Protein AF-A0A455XEH8-F1 (afdb_monomer_lite)

Sequence (216 aa):
MQWNANGVAISTAANYQFNQTIISDGSGGAIITWSDIRSGASWDIYAQRIGANGAFTSLPVVEFYNTNLDHYFITANAGEAAGIDGGSAGPGWIRTGNSFKSGGSTPVFRFYGSQVPGPNSHFYTASASECDGLKQLQTTTPAAQKRWNFESLDFVSTPPTNGICPTGTAPVYRAYNNGFARGVDSNHRISSATAAIQEVVARGWIDEGIVMCAPT

Foldseek 3Di:
DDAPPVHADQDPAPDDKDDWDWDAPVQLWIKIKIFDCSVVPDTDIDIFIAHNNSHGQQQKFFWKAAPVQRAIDTASDPVVVVCVVVQVVHPRIDTPPFIFTFDDRQFKWKWAWDPPPDDREIDIASDPVVVVVLCVCVVVDDNNDTGIGGDDRTTHFAFADVLHDDPQWAFKWKWWQCQVVVVHHIHMDIGSDPVVRVVVVVVVIHTPHGRTIGGD

Structure (mmCIF, N/CA/C/O backbone):
data_AF-A0A455XEH8-F1
#
_entry.id   AF-A0A455XEH8-F1
#
loop_
_atom_site.group_PDB
_atom_site.id
_atom_site.type_symbol
_atom_site.label_atom_id
_atom_site.label_alt_id
_atom_site.label_comp_id
_atom_site.label_asym_id
_atom_site.label_entity_id
_atom_site.label_seq_id
_atom_site.pdbx_PDB_ins_code
_atom_site.Cartn_x
_atom_site.Cartn_y
_atom_site.Cartn_z
_atom_site.occupancy
_atom_site.B_iso_or_equiv
_atom_site.auth_seq_id
_atom_site.auth_comp_id
_atom_site.auth_asym_id
_atom_site.auth_atom_id
_atom_site.pdbx_PDB_model_num
ATOM 1 N N . MET A 1 1 ? -26.719 -1.521 21.445 1.00 45.78 1 MET A N 1
ATOM 2 C CA . MET A 1 1 ? -25.701 -0.620 20.865 1.00 45.78 1 MET A CA 1
ATOM 3 C C . MET A 1 1 ? -24.933 -0.021 22.015 1.00 45.78 1 MET A C 1
ATOM 5 O O . MET A 1 1 ? -25.557 0.637 22.836 1.00 45.78 1 MET A O 1
ATOM 9 N N . GLN A 1 2 ? -23.642 -0.310 22.138 1.00 50.38 2 GLN A N 1
ATOM 10 C CA . GLN A 1 2 ? -22.864 0.163 23.276 1.00 50.38 2 GLN A CA 1
ATOM 11 C C . GLN A 1 2 ? -21.565 0.768 22.750 1.00 50.38 2 GLN A C 1
ATOM 13 O O . GLN A 1 2 ? -20.745 0.067 22.166 1.00 50.38 2 GLN A O 1
ATOM 18 N N . TRP A 1 3 ? -21.417 2.080 22.935 1.00 58.59 3 TRP A N 1
ATOM 19 C CA . TRP A 1 3 ? -20.105 2.715 23.005 1.00 58.59 3 TRP A CA 1
ATOM 20 C C . TRP A 1 3 ? -19.262 1.943 24.023 1.00 58.59 3 TRP A C 1
ATOM 22 O O . TRP A 1 3 ? -19.801 1.548 25.057 1.00 58.59 3 TRP A O 1
ATOM 32 N N . ASN A 1 4 ? -17.968 1.725 23.775 1.00 58.66 4 ASN A N 1
ATOM 33 C CA . ASN A 1 4 ? -17.100 1.137 24.802 1.00 58.66 4 ASN A CA 1
ATOM 34 C C . ASN A 1 4 ? -17.282 1.891 26.130 1.00 58.66 4 ASN A C 1
ATOM 36 O O . ASN A 1 4 ? -17.458 3.108 26.123 1.00 58.66 4 ASN A O 1
ATOM 40 N N . ALA A 1 5 ? -17.236 1.180 27.264 1.00 67.56 5 ALA A N 1
ATOM 41 C CA . ALA A 1 5 ? -17.544 1.750 28.584 1.00 67.56 5 ALA A CA 1
ATOM 42 C C . ALA A 1 5 ? -16.703 2.996 28.940 1.00 67.56 5 ALA A C 1
ATOM 44 O O . ALA A 1 5 ? -17.129 3.807 29.754 1.00 67.56 5 ALA A O 1
ATOM 45 N N . ASN A 1 6 ? -15.553 3.171 28.278 1.00 75.62 6 ASN A N 1
ATOM 46 C CA . ASN A 1 6 ? -14.629 4.293 28.455 1.00 75.62 6 ASN A CA 1
ATOM 47 C C . ASN A 1 6 ? -14.587 5.257 27.249 1.00 75.62 6 ASN A C 1
ATOM 49 O O . ASN A 1 6 ? -13.660 6.053 27.125 1.00 75.62 6 ASN A O 1
ATOM 53 N N . GLY A 1 7 ? -15.560 5.174 26.337 1.00 73.75 7 GLY A N 1
ATOM 54 C CA . GLY A 1 7 ? -15.552 5.909 25.074 1.00 73.75 7 GLY A CA 1
ATOM 55 C C . GLY A 1 7 ? -14.479 5.417 24.095 1.00 73.75 7 GLY A C 1
ATOM 56 O O . GLY A 1 7 ? -13.859 4.368 24.285 1.00 73.75 7 GLY A O 1
ATOM 57 N N . VAL A 1 8 ? -14.282 6.173 23.014 1.00 75.31 8 VAL A N 1
ATOM 58 C CA . VAL A 1 8 ? -13.225 5.945 22.018 1.00 75.31 8 VAL A CA 1
ATOM 59 C C . VAL A 1 8 ? -12.387 7.211 21.924 1.00 75.31 8 VAL A C 1
ATOM 61 O O . VAL A 1 8 ? -12.910 8.288 21.640 1.00 75.31 8 VAL A O 1
ATOM 64 N N . ALA A 1 9 ? -11.088 7.091 22.202 1.00 83.81 9 ALA A N 1
ATOM 65 C CA . ALA A 1 9 ? -10.166 8.216 22.134 1.00 83.81 9 ALA A CA 1
ATOM 66 C C . ALA A 1 9 ? -9.982 8.650 20.673 1.00 83.81 9 ALA A C 1
ATOM 68 O O . ALA A 1 9 ? -9.423 7.899 19.882 1.00 83.81 9 ALA A O 1
ATOM 69 N N . ILE A 1 10 ? -10.437 9.857 20.325 1.00 84.38 10 ILE A N 1
ATOM 70 C CA . ILE A 1 10 ? -10.350 10.417 18.962 1.00 84.38 10 ILE A CA 1
ATOM 71 C C . ILE A 1 10 ? -8.898 10.683 18.532 1.00 84.38 10 ILE A C 1
ATOM 73 O O . ILE A 1 10 ? -8.568 10.568 17.356 1.00 84.38 10 ILE A O 1
ATOM 77 N N . SER A 1 11 ? -8.023 11.010 19.485 1.00 85.44 11 SER A N 1
ATOM 78 C CA . SER A 1 11 ? -6.584 11.166 19.277 1.00 85.44 11 SER A CA 1
ATOM 79 C C . SER A 1 11 ? -5.840 10.702 20.527 1.00 85.44 11 SER A C 1
ATOM 81 O O . SER A 1 11 ? -6.241 11.031 21.642 1.00 85.44 11 SER A O 1
ATOM 83 N N . THR A 1 12 ? -4.753 9.953 20.339 1.00 84.62 12 THR A N 1
ATOM 84 C CA . THR A 1 12 ? -3.802 9.560 21.397 1.00 84.62 12 THR A CA 1
ATOM 85 C C . THR A 1 12 ? -2.396 10.089 21.108 1.00 84.62 12 THR A C 1
ATOM 87 O O . THR A 1 12 ? -1.407 9.523 21.573 1.00 84.62 12 THR A O 1
ATOM 90 N N . ALA A 1 13 ? -2.291 11.113 20.257 1.00 83.00 13 ALA A N 1
ATOM 91 C CA . ALA A 1 13 ? -1.013 11.694 19.877 1.00 83.00 13 ALA A CA 1
ATOM 92 C C . ALA A 1 13 ? -0.330 12.372 21.076 1.00 83.00 13 ALA A C 1
ATOM 94 O O . ALA A 1 13 ? -0.989 12.868 21.988 1.00 83.00 13 ALA A O 1
ATOM 95 N N . ALA A 1 14 ? 1.004 12.399 21.063 1.00 82.19 14 ALA A N 1
ATOM 96 C CA . ALA A 1 14 ? 1.777 13.138 22.055 1.00 82.19 14 ALA A CA 1
ATOM 97 C C . ALA A 1 14 ? 1.543 14.657 21.929 1.00 82.19 14 ALA A C 1
ATOM 99 O O . ALA A 1 14 ? 1.125 15.146 20.879 1.00 82.19 14 ALA A O 1
ATOM 100 N N . ASN A 1 15 ? 1.882 15.395 22.989 1.00 89.94 15 ASN A N 1
ATOM 101 C CA . ASN A 1 15 ? 1.680 16.843 23.135 1.00 89.94 15 ASN A CA 1
ATOM 102 C C . ASN A 1 15 ? 0.200 17.257 23.218 1.00 89.94 15 ASN A C 1
ATOM 104 O O . ASN A 1 15 ? -0.652 16.467 23.610 1.00 89.94 15 ASN A O 1
ATOM 108 N N . TYR A 1 16 ? -0.081 18.536 22.958 1.00 91.50 16 TYR A N 1
ATOM 109 C CA . TYR A 1 16 ? -1.372 19.159 23.220 1.00 91.50 16 TYR A CA 1
ATOM 110 C C . TYR A 1 16 ? -2.348 19.036 22.046 1.00 91.50 16 TYR A C 1
ATOM 112 O O . TYR A 1 16 ? -1.982 19.253 20.889 1.00 91.50 16 TYR A O 1
ATOM 120 N N . GLN A 1 17 ? -3.616 18.784 22.379 1.00 93.44 17 GLN A N 1
ATOM 121 C CA . GLN A 1 17 ? -4.753 18.832 21.462 1.00 93.44 17 GLN A CA 1
ATOM 122 C C . GLN A 1 17 ? -5.836 19.765 22.019 1.00 93.44 17 GLN A C 1
ATOM 124 O O . GLN A 1 17 ? -6.362 19.525 23.107 1.00 93.44 17 GLN A O 1
ATOM 129 N N . PHE A 1 18 ? -6.189 20.817 21.276 1.00 93.38 18 PHE A N 1
ATOM 130 C CA . PHE A 1 18 ? -7.137 21.855 21.709 1.00 93.38 18 PHE A CA 1
ATOM 131 C C . PHE A 1 18 ? -8.176 22.196 20.637 1.00 93.38 18 PHE A C 1
ATOM 133 O O . PHE A 1 18 ? -8.073 21.774 19.486 1.00 93.38 18 PHE A O 1
ATOM 140 N N . ASN A 1 19 ? -9.167 23.004 21.028 1.00 94.31 19 ASN A N 1
ATOM 141 C CA . ASN A 1 19 ? -10.182 23.581 20.143 1.00 94.31 19 ASN A CA 1
ATOM 142 C C . ASN A 1 19 ? -10.967 22.522 19.352 1.00 94.31 19 ASN A C 1
ATOM 144 O O . ASN A 1 19 ? -11.193 22.669 18.149 1.00 94.31 19 ASN A O 1
ATOM 148 N N . GLN A 1 20 ? -11.368 21.435 20.021 1.00 95.12 20 GLN A N 1
ATOM 149 C CA . GLN A 1 20 ? -12.150 20.380 19.390 1.00 95.12 20 GLN A CA 1
ATOM 150 C C . GLN A 1 20 ? -13.504 20.933 18.936 1.00 95.12 20 GLN A C 1
ATOM 152 O O . GLN A 1 20 ? -14.257 21.496 19.728 1.00 95.12 20 GLN A O 1
ATOM 157 N N . THR A 1 21 ? -13.832 20.731 17.666 1.00 97.25 21 THR A N 1
ATOM 158 C CA . THR A 1 21 ? -15.159 21.005 17.107 1.00 97.25 21 THR A CA 1
ATOM 159 C C . THR A 1 21 ? -15.709 19.717 16.519 1.00 97.25 21 THR A C 1
ATOM 161 O O . THR A 1 21 ? -14.958 18.927 15.952 1.00 97.25 21 THR A O 1
ATOM 164 N N . ILE A 1 22 ? -17.011 19.482 16.676 1.00 95.12 22 ILE A N 1
ATOM 165 C CA . ILE A 1 22 ? -17.682 18.271 16.205 1.00 95.12 22 ILE A CA 1
ATOM 166 C C . ILE A 1 22 ? -18.909 18.625 15.369 1.00 95.12 22 ILE A C 1
ATOM 168 O O . ILE A 1 22 ? -19.685 19.511 15.724 1.0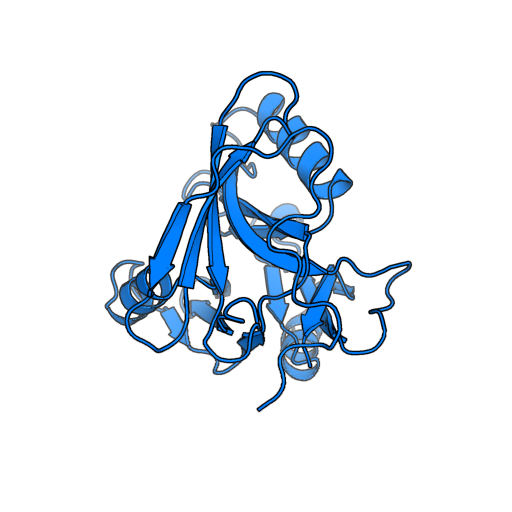0 95.12 22 ILE A O 1
ATOM 172 N N . ILE A 1 23 ? -19.095 17.910 14.265 1.00 96.12 23 ILE A N 1
ATOM 173 C CA . ILE A 1 23 ? -20.306 17.957 13.447 1.00 96.12 23 ILE A CA 1
ATOM 174 C C . ILE A 1 23 ? -20.775 16.533 13.150 1.00 96.12 23 ILE A C 1
ATOM 176 O O . ILE A 1 23 ? -19.968 15.606 13.107 1.00 96.12 23 ILE A O 1
ATOM 180 N N . SER A 1 24 ? -22.080 16.339 12.954 1.00 92.31 24 SER A N 1
ATOM 181 C CA . SER A 1 24 ? -22.591 15.056 12.462 1.00 92.31 24 SER A CA 1
ATOM 182 C C . SER A 1 24 ? -22.081 14.778 11.045 1.00 92.31 24 SER A C 1
ATOM 184 O O . SER A 1 24 ? -21.957 15.695 10.236 1.00 92.31 24 SER A O 1
ATOM 186 N N . ASP A 1 25 ? -21.832 13.507 10.725 1.00 81.94 25 ASP A N 1
ATOM 187 C CA . ASP A 1 25 ? -21.501 13.071 9.363 1.00 81.94 25 ASP A CA 1
ATOM 188 C C . ASP A 1 25 ? -22.743 12.783 8.486 1.00 81.94 25 ASP A C 1
ATOM 190 O O . ASP A 1 25 ? -22.609 12.285 7.370 1.00 81.94 25 ASP A O 1
ATOM 194 N N . GLY A 1 26 ? -23.955 13.034 8.999 1.00 84.06 26 GLY A N 1
ATOM 195 C CA . GLY A 1 26 ? -25.224 12.776 8.306 1.00 84.06 26 GLY A CA 1
ATOM 196 C C . GLY A 1 26 ? -25.651 11.301 8.244 1.00 84.06 26 GLY A C 1
ATOM 197 O O . GLY A 1 26 ? -26.746 11.011 7.775 1.00 84.06 26 GLY A O 1
ATOM 198 N N . SER A 1 27 ? -24.832 10.371 8.744 1.00 80.44 27 SER A N 1
ATOM 199 C CA . SER A 1 27 ? -25.073 8.916 8.745 1.00 80.44 27 SER A CA 1
ATOM 200 C C . SER A 1 27 ? -25.091 8.320 10.161 1.00 80.44 27 SER A C 1
ATOM 202 O O . SER A 1 27 ? -24.887 7.121 10.352 1.00 80.44 27 SER A O 1
ATOM 204 N N . GLY A 1 28 ? -25.309 9.166 11.172 1.00 79.62 28 GLY A N 1
ATOM 205 C CA . GLY A 1 28 ? -25.299 8.795 12.590 1.00 79.62 28 GLY A CA 1
ATOM 206 C C . GLY A 1 28 ? -23.913 8.801 13.243 1.00 79.62 28 GLY A C 1
ATOM 207 O O . GLY A 1 28 ? -23.821 8.560 14.442 1.00 79.62 28 GLY A O 1
ATOM 208 N N . GLY A 1 29 ? -22.849 9.080 12.488 1.00 84.94 29 GLY A N 1
ATOM 209 C CA . GLY A 1 29 ? -21.501 9.324 12.989 1.00 84.94 29 GLY A CA 1
ATOM 210 C C . GLY A 1 29 ? -21.198 10.813 13.188 1.00 84.94 29 GLY A C 1
ATOM 211 O O . GLY A 1 29 ? -22.086 11.675 13.165 1.00 84.94 29 GLY A O 1
ATOM 212 N N . ALA A 1 30 ? -19.915 11.119 13.372 1.00 88.69 30 ALA A N 1
ATOM 213 C CA . ALA A 1 30 ? -19.413 12.469 13.574 1.00 88.69 30 ALA A CA 1
ATOM 214 C C . ALA A 1 30 ? -18.051 12.699 12.906 1.00 88.69 30 ALA A C 1
ATOM 216 O O . ALA A 1 30 ? -17.237 11.786 12.784 1.00 88.69 30 ALA A O 1
ATOM 217 N N . ILE A 1 31 ? -17.792 13.940 12.506 1.00 90.44 31 ILE A N 1
ATOM 218 C CA . ILE A 1 31 ? -16.480 14.444 12.102 1.00 90.44 31 ILE A CA 1
ATOM 219 C C . ILE A 1 31 ? -16.011 15.385 13.209 1.00 90.44 31 ILE A C 1
ATOM 221 O O . ILE A 1 31 ? -16.720 16.323 13.572 1.00 90.44 31 ILE A O 1
ATOM 225 N N . ILE A 1 32 ? -14.831 15.116 13.757 1.00 93.12 32 ILE A N 1
ATOM 226 C CA . ILE A 1 32 ? -14.203 15.891 14.822 1.00 93.12 32 ILE A CA 1
ATOM 227 C C . ILE A 1 32 ? -12.960 16.550 14.246 1.00 93.12 32 ILE A C 1
ATOM 229 O O . ILE A 1 32 ? -12.135 15.860 13.658 1.00 93.12 32 ILE A O 1
ATOM 233 N N . THR A 1 33 ? -12.801 17.853 14.443 1.00 95.44 33 THR A N 1
ATOM 234 C CA . THR A 1 33 ? -11.584 18.600 14.100 1.00 95.44 33 THR A CA 1
ATOM 235 C C . THR A 1 33 ? -10.929 19.151 15.355 1.00 95.44 33 THR A C 1
ATOM 237 O O . THR A 1 33 ? -11.643 19.546 16.273 1.00 95.44 33 THR A O 1
ATOM 240 N N . TRP A 1 34 ? -9.602 19.223 15.405 1.00 95.19 34 TRP A N 1
ATOM 241 C CA . TRP A 1 34 ? -8.872 19.824 16.525 1.00 95.19 34 TRP A CA 1
ATOM 242 C C . TRP A 1 34 ? -7.550 20.444 16.069 1.00 95.19 34 TRP A C 1
ATOM 244 O O . TRP A 1 34 ? -7.000 20.069 15.034 1.00 95.19 34 TRP A O 1
ATOM 254 N N . SER A 1 35 ? -7.040 21.394 16.850 1.00 95.38 35 SER A N 1
ATOM 255 C CA . SER A 1 35 ? -5.672 21.897 16.722 1.00 95.38 35 SER A CA 1
ATOM 256 C C . SER A 1 35 ? -4.720 20.971 17.474 1.00 95.38 35 SER A C 1
ATOM 258 O O . SER A 1 35 ? -4.987 20.618 18.624 1.00 95.38 35 SER A O 1
ATOM 260 N N . ASP A 1 36 ? -3.611 20.586 16.853 1.00 94.50 36 ASP A N 1
ATOM 261 C CA . ASP A 1 36 ? -2.667 19.611 17.401 1.00 94.50 36 ASP A CA 1
ATOM 262 C C . ASP A 1 36 ? -1.217 20.046 17.143 1.00 94.50 36 ASP A C 1
ATOM 264 O O . ASP A 1 36 ? -0.902 20.543 16.062 1.00 94.50 36 ASP A O 1
ATOM 268 N N . ILE A 1 37 ? -0.342 19.838 18.131 1.00 93.38 37 ILE A N 1
ATOM 269 C CA . ILE A 1 37 ? 1.104 20.117 18.058 1.00 93.38 37 ILE A CA 1
ATOM 270 C C . ILE A 1 37 ? 1.945 18.830 18.187 1.00 93.38 37 ILE A C 1
ATOM 272 O O . ILE A 1 37 ? 3.077 18.833 18.674 1.00 93.38 37 ILE A O 1
ATOM 276 N N . ARG A 1 38 ? 1.416 17.683 17.740 1.00 86.00 38 ARG A N 1
ATOM 277 C CA . ARG A 1 38 ? 2.126 16.386 17.715 1.00 86.00 38 ARG A CA 1
ATOM 278 C C . ARG A 1 38 ? 3.449 16.420 16.954 1.00 86.00 38 ARG A C 1
ATOM 280 O O . ARG A 1 38 ? 4.337 15.631 17.254 1.00 86.00 38 ARG A O 1
ATOM 287 N N . SER A 1 39 ? 3.579 17.322 15.982 1.00 81.25 39 SER A N 1
ATOM 288 C CA . SER A 1 39 ? 4.790 17.542 15.184 1.00 81.25 39 SER A CA 1
ATOM 289 C C . SER A 1 39 ? 5.802 18.470 15.873 1.00 81.25 39 SER A C 1
ATOM 291 O O . SER A 1 39 ? 6.928 18.594 15.403 1.00 81.25 39 SER A O 1
ATOM 293 N N . GLY A 1 40 ? 5.425 19.131 16.977 1.00 77.38 40 GLY A N 1
ATOM 294 C CA . GLY A 1 40 ? 6.289 19.997 17.789 1.00 77.38 40 GLY A CA 1
ATOM 295 C C . GLY A 1 40 ? 6.704 21.329 17.148 1.00 77.38 40 GLY A C 1
ATOM 296 O O . GLY A 1 40 ? 7.266 22.172 17.841 1.00 77.38 40 GLY A O 1
ATOM 297 N N . ALA A 1 41 ? 6.434 21.536 15.857 1.00 81.12 41 ALA A N 1
ATOM 298 C CA . ALA A 1 41 ? 6.901 22.696 15.096 1.00 81.12 41 ALA A CA 1
ATOM 299 C C . ALA A 1 41 ? 5.844 23.808 14.958 1.00 81.12 41 ALA A C 1
ATOM 301 O O . ALA A 1 41 ? 6.188 24.989 14.936 1.00 81.12 41 ALA A O 1
ATOM 302 N N . SER A 1 42 ? 4.563 23.444 14.877 1.00 88.31 42 SER A N 1
ATOM 303 C CA . SER A 1 42 ? 3.439 24.363 14.673 1.00 88.31 42 SER A CA 1
ATOM 304 C C . SER A 1 42 ? 2.125 23.744 15.149 1.00 88.31 42 SER A C 1
ATOM 306 O O . SER A 1 42 ? 2.043 22.540 15.389 1.00 88.31 42 SER A O 1
ATOM 308 N N . TRP A 1 43 ? 1.093 24.580 15.292 1.00 89.88 43 TRP A N 1
ATOM 309 C CA . TRP A 1 43 ? -0.286 24.116 15.428 1.00 89.88 43 TRP A CA 1
ATOM 310 C C . TRP A 1 43 ? -0.851 23.790 14.049 1.00 89.88 43 TRP A C 1
ATOM 312 O O . TRP A 1 43 ? -1.017 24.701 13.238 1.00 89.88 43 TRP A O 1
ATOM 322 N N . ASP A 1 44 ? -1.206 22.528 13.822 1.00 91.44 44 ASP A N 1
ATOM 323 C CA . ASP A 1 44 ? -1.891 22.102 12.601 1.00 91.44 44 ASP A CA 1
ATOM 324 C C . ASP A 1 44 ? -3.330 21.665 12.920 1.00 91.44 44 ASP A C 1
ATOM 326 O O . ASP A 1 44 ? -3.654 21.301 14.056 1.00 91.44 44 ASP A O 1
ATOM 330 N N . ILE A 1 45 ? -4.216 21.712 11.920 1.00 92.12 45 ILE A N 1
ATOM 331 C CA . ILE A 1 45 ? -5.594 21.227 12.054 1.00 92.12 45 ILE A CA 1
ATOM 332 C C . ILE A 1 45 ? -5.658 19.766 11.627 1.00 92.12 45 ILE A C 1
ATOM 334 O O . ILE A 1 45 ? -5.310 19.418 10.501 1.00 92.12 45 ILE A O 1
ATOM 338 N N . TYR A 1 46 ? -6.163 18.926 12.523 1.00 88.31 46 TYR A N 1
ATOM 339 C CA . TYR A 1 46 ? -6.430 17.517 12.273 1.00 88.31 46 TYR A CA 1
ATOM 340 C C . TYR A 1 46 ? -7.930 17.264 12.293 1.00 88.31 46 TYR A C 1
ATOM 342 O O . TYR A 1 46 ? -8.692 17.996 12.928 1.00 88.31 46 TYR A O 1
ATOM 350 N N . ALA A 1 47 ? -8.348 16.212 11.596 1.00 88.88 47 ALA A N 1
ATOM 351 C CA . ALA A 1 47 ? -9.726 15.763 11.563 1.00 88.88 47 ALA A CA 1
ATOM 352 C C . ALA A 1 47 ? -9.802 14.239 11.695 1.00 88.88 47 ALA A C 1
ATOM 354 O O . ALA A 1 47 ? -8.936 13.520 11.203 1.00 88.88 47 ALA A O 1
ATOM 355 N N . GLN A 1 48 ? -10.866 13.749 12.323 1.00 86.06 48 GLN A N 1
ATOM 356 C CA . GLN A 1 48 ? -11.179 12.331 12.446 1.00 86.06 48 GLN A CA 1
ATOM 357 C C . GLN A 1 48 ? -12.678 12.136 12.290 1.00 86.06 48 GLN A C 1
ATOM 359 O O . GLN A 1 48 ? -13.475 12.772 12.978 1.00 86.06 48 GLN A O 1
ATOM 364 N N . ARG A 1 49 ? -13.066 11.205 11.421 1.00 84.62 49 ARG A N 1
ATOM 365 C CA . ARG A 1 49 ? -14.449 10.742 11.332 1.00 84.62 49 ARG A CA 1
ATOM 366 C C . ARG A 1 49 ? -14.643 9.471 12.161 1.00 84.62 49 ARG A C 1
ATOM 368 O O . ARG A 1 49 ? -13.832 8.547 12.082 1.00 84.62 49 ARG A O 1
ATOM 375 N N . ILE A 1 50 ? -15.731 9.412 12.918 1.00 81.44 50 ILE A N 1
ATOM 376 C CA . ILE A 1 50 ? -16.188 8.264 13.707 1.00 81.44 50 ILE A CA 1
ATOM 377 C C . ILE A 1 50 ? -17.609 7.893 13.265 1.00 81.44 50 ILE A C 1
ATOM 379 O O . ILE A 1 50 ? -18.431 8.766 13.012 1.00 81.44 50 ILE A O 1
ATOM 383 N N . GLY A 1 51 ? -17.895 6.605 13.106 1.00 76.62 51 GLY A N 1
ATOM 384 C CA . GLY A 1 51 ? -19.218 6.093 12.752 1.00 76.62 51 GLY A CA 1
ATOM 385 C C . GLY A 1 51 ? -20.167 6.017 13.951 1.00 76.62 51 GLY A C 1
ATOM 386 O O . GLY A 1 51 ? -19.758 6.164 15.102 1.00 76.62 51 GLY A O 1
ATOM 387 N N . ALA A 1 52 ? -21.445 5.731 13.683 1.00 78.12 52 ALA A N 1
ATOM 388 C CA . ALA A 1 52 ? -22.517 5.694 14.688 1.00 78.12 52 ALA A CA 1
ATOM 389 C C . ALA A 1 52 ? -22.307 4.688 15.836 1.00 78.12 52 ALA A C 1
ATOM 391 O O . ALA A 1 52 ? -22.881 4.825 16.913 1.00 78.12 52 ALA A O 1
ATOM 392 N N . ASN A 1 53 ? -21.483 3.666 15.614 1.00 70.44 53 ASN A N 1
ATOM 393 C CA . ASN A 1 53 ? -21.120 2.651 16.601 1.00 70.44 53 ASN A CA 1
ATOM 394 C C . ASN A 1 53 ? -19.879 3.024 17.434 1.00 70.44 53 ASN A C 1
ATOM 396 O O . ASN A 1 53 ? -19.376 2.180 18.171 1.00 70.44 53 ASN A O 1
ATOM 400 N N . GLY A 1 54 ? -19.351 4.243 17.294 1.00 66.62 54 GLY A N 1
ATOM 401 C CA . GLY A 1 54 ? -18.105 4.650 17.937 1.00 66.62 54 GLY A CA 1
ATOM 402 C C . GLY A 1 54 ? -16.851 4.047 17.295 1.00 66.62 54 GLY A C 1
ATOM 403 O O . GLY A 1 54 ? -15.759 4.223 17.821 1.00 66.62 54 GLY A O 1
ATOM 404 N N . ALA A 1 55 ? -16.961 3.347 16.163 1.00 64.62 55 ALA A N 1
ATOM 405 C CA . ALA A 1 55 ? -15.792 2.889 15.424 1.00 64.62 55 ALA A CA 1
ATOM 406 C C . ALA A 1 55 ? -15.300 3.998 14.493 1.00 64.62 55 ALA A C 1
ATOM 408 O O . ALA A 1 55 ? -16.097 4.644 13.810 1.00 64.62 55 ALA A O 1
ATOM 409 N N . PHE A 1 56 ? -13.987 4.188 14.389 1.00 69.62 56 PHE A N 1
ATOM 410 C CA . PHE A 1 56 ? -13.438 4.856 13.210 1.00 69.62 56 PHE A CA 1
ATOM 411 C C . PHE A 1 56 ? -13.925 4.103 11.978 1.00 69.62 56 PHE A C 1
ATOM 413 O O . PHE A 1 56 ? -14.030 2.876 12.013 1.00 69.62 56 PHE A O 1
ATOM 420 N N . THR A 1 57 ? -14.308 4.816 10.920 1.00 59.25 57 THR A N 1
ATOM 421 C CA . THR A 1 57 ? -14.827 4.139 9.731 1.00 59.25 57 THR A CA 1
ATOM 422 C C . THR A 1 57 ? -13.730 3.221 9.195 1.00 59.25 57 THR A C 1
ATOM 424 O O . THR A 1 57 ? -12.750 3.705 8.636 1.00 59.25 57 THR A O 1
ATOM 427 N N . SER A 1 58 ? -13.865 1.904 9.389 1.00 62.09 58 SER A N 1
ATOM 428 C CA . SER A 1 58 ? -12.967 0.922 8.787 1.00 62.09 58 SER A CA 1
ATOM 429 C C . SER A 1 58 ? -13.329 0.832 7.312 1.00 62.09 58 SER A C 1
ATOM 431 O O . SER A 1 58 ? -14.113 -0.024 6.892 1.00 62.09 58 SER A O 1
ATOM 433 N N . LEU A 1 59 ? -12.859 1.800 6.532 1.00 71.50 59 LEU A N 1
ATOM 434 C CA . LEU A 1 59 ? -13.050 1.761 5.094 1.00 71.50 59 LEU A CA 1
ATOM 435 C C . LEU A 1 59 ? -12.306 0.536 4.551 1.00 71.50 59 LEU A C 1
ATOM 437 O O . LEU A 1 59 ? -11.203 0.232 5.028 1.00 71.50 59 LEU A O 1
ATOM 441 N N . PRO A 1 60 ? -12.915 -0.209 3.615 1.00 90.06 60 PRO A N 1
ATOM 442 C CA . PRO A 1 60 ? -12.223 -1.310 2.983 1.00 90.06 60 PRO A CA 1
ATOM 443 C C . PRO A 1 60 ? -11.041 -0.742 2.200 1.00 90.06 60 PRO A C 1
ATOM 445 O O . PRO A 1 60 ? -11.212 0.119 1.338 1.00 90.06 60 PRO A O 1
ATOM 448 N N . VAL A 1 61 ? -9.850 -1.241 2.499 1.00 96.31 61 VAL A N 1
ATOM 449 C CA . VAL A 1 61 ? -8.706 -1.148 1.604 1.00 96.31 61 VAL A CA 1
ATOM 450 C C . VAL A 1 61 ? -8.956 -2.170 0.504 1.00 96.31 61 VAL A C 1
ATOM 452 O O . VAL A 1 61 ? -8.951 -3.375 0.764 1.00 96.31 61 VAL A O 1
ATOM 455 N N . VAL A 1 62 ? -9.276 -1.696 -0.696 1.00 97.69 62 VAL A N 1
ATOM 456 C CA . VAL A 1 62 ? -9.654 -2.538 -1.839 1.00 97.69 62 VAL A CA 1
ATOM 457 C C . VAL A 1 62 ? -8.458 -2.779 -2.753 1.00 97.69 62 VAL A C 1
ATOM 459 O O . VAL A 1 62 ? -7.692 -1.853 -3.007 1.00 97.69 62 VAL A O 1
ATOM 462 N N . GLU A 1 63 ? -8.304 -4.008 -3.251 1.00 98.62 63 GLU A N 1
ATOM 463 C CA . GLU A 1 63 ? -7.233 -4.390 -4.178 1.00 98.62 63 GLU A CA 1
ATOM 464 C C . GLU A 1 63 ? -7.707 -4.332 -5.641 1.00 98.62 63 GLU A C 1
ATOM 466 O O . GLU A 1 63 ? -8.771 -4.843 -6.016 1.00 98.62 63 GLU A O 1
ATOM 471 N N . PHE A 1 64 ? -6.864 -3.736 -6.478 1.00 98.81 64 PHE A N 1
ATOM 472 C CA . PHE A 1 64 ? -6.964 -3.717 -7.927 1.00 98.81 64 PHE A CA 1
ATOM 473 C C . PHE A 1 64 ? -5.764 -4.425 -8.554 1.00 98.81 64 PHE A C 1
ATOM 475 O O . PHE A 1 64 ? -4.660 -4.419 -8.007 1.00 98.81 64 PHE A O 1
ATOM 482 N N . TYR A 1 65 ? -5.984 -4.991 -9.735 1.00 98.81 65 TYR A N 1
ATOM 483 C CA . TYR A 1 65 ? -4.956 -5.592 -10.572 1.00 98.81 65 TYR A CA 1
ATOM 484 C C . TYR A 1 65 ? -4.986 -4.967 -11.964 1.00 98.81 65 TYR A C 1
ATOM 486 O O . TYR A 1 65 ? -6.052 -4.863 -12.572 1.00 98.81 65 TYR A O 1
ATOM 494 N N . ASN A 1 66 ? -3.827 -4.556 -12.473 1.00 98.69 66 ASN A N 1
ATOM 495 C CA . ASN A 1 66 ? -3.662 -4.126 -13.851 1.00 98.69 66 ASN A CA 1
ATOM 496 C C . ASN A 1 66 ? -3.137 -5.284 -14.707 1.00 98.69 66 ASN A C 1
ATOM 498 O O . ASN A 1 66 ? -1.978 -5.677 -14.596 1.00 98.69 66 ASN A O 1
ATOM 502 N N . THR A 1 67 ? -3.984 -5.776 -15.605 1.00 98.06 67 THR A N 1
ATOM 503 C CA . THR A 1 67 ? -3.693 -6.900 -16.514 1.00 98.06 67 THR A CA 1
ATOM 504 C C . THR A 1 67 ? -2.633 -6.594 -17.575 1.00 98.06 67 THR A C 1
ATOM 506 O O . THR A 1 67 ? -1.986 -7.516 -18.062 1.00 98.06 67 THR A O 1
ATOM 509 N N . ASN A 1 68 ? -2.419 -5.320 -17.920 1.00 97.19 68 ASN A N 1
ATOM 510 C CA . ASN A 1 68 ? -1.409 -4.915 -18.902 1.00 97.19 68 ASN A CA 1
ATOM 511 C C . ASN A 1 68 ? -0.016 -4.778 -18.273 1.00 97.19 68 ASN A C 1
ATOM 513 O O . ASN A 1 68 ? 0.986 -5.001 -18.947 1.00 97.19 68 ASN A O 1
ATOM 517 N N . LEU A 1 69 ? 0.044 -4.375 -17.001 1.00 96.56 69 LEU A N 1
ATOM 518 C CA . LEU A 1 69 ? 1.294 -4.098 -16.286 1.00 96.56 69 LEU A CA 1
ATOM 519 C C . LEU A 1 69 ? 1.729 -5.239 -15.352 1.00 96.56 69 LEU A C 1
ATOM 521 O O . LEU A 1 69 ? 2.865 -5.238 -14.896 1.00 96.56 69 LEU A O 1
ATOM 525 N N . ASP A 1 70 ? 0.842 -6.191 -15.043 1.00 97.31 70 ASP A N 1
ATOM 526 C CA . ASP A 1 70 ? 0.996 -7.139 -13.926 1.00 97.31 70 ASP A CA 1
ATOM 527 C C . ASP A 1 70 ? 1.233 -6.417 -12.581 1.00 97.31 70 ASP A C 1
ATOM 529 O O . ASP A 1 70 ? 2.049 -6.830 -11.757 1.00 97.31 70 ASP A O 1
ATOM 533 N N . HIS A 1 71 ? 0.531 -5.295 -12.372 1.00 98.31 71 HIS A N 1
ATOM 534 C CA . HIS A 1 71 ? 0.664 -4.452 -11.179 1.00 98.31 71 HIS A CA 1
ATOM 535 C C . HIS A 1 71 ? -0.546 -4.587 -10.258 1.00 98.31 71 HIS A C 1
ATOM 537 O O . HIS A 1 71 ? -1.689 -4.485 -10.697 1.00 98.31 71 HIS A O 1
ATOM 543 N N . TYR A 1 72 ? -0.290 -4.731 -8.963 1.00 98.69 72 TYR A N 1
ATOM 544 C CA . TYR A 1 72 ? -1.287 -4.607 -7.910 1.00 98.69 72 TYR A CA 1
ATOM 545 C C . TYR A 1 72 ? -1.302 -3.194 -7.331 1.00 98.69 72 TYR A C 1
ATOM 547 O O . TYR A 1 72 ? -0.274 -2.516 -7.260 1.00 98.69 72 TYR A O 1
ATOM 555 N N . PHE A 1 73 ? -2.485 -2.760 -6.913 1.00 98.69 73 PHE A N 1
ATOM 556 C CA . PHE A 1 73 ? -2.721 -1.469 -6.283 1.00 98.69 73 PHE A CA 1
ATOM 557 C C . PHE A 1 73 ? -3.758 -1.622 -5.172 1.00 98.69 73 PHE A C 1
ATOM 559 O O . PHE A 1 73 ? -4.703 -2.394 -5.323 1.00 98.69 73 PHE A O 1
ATOM 566 N N . ILE A 1 74 ? -3.596 -0.890 -4.070 1.00 98.50 74 ILE A N 1
ATOM 567 C CA . ILE A 1 74 ? -4.567 -0.863 -2.975 1.00 98.50 74 ILE A CA 1
ATOM 568 C C . ILE A 1 74 ? -4.955 0.574 -2.638 1.00 98.50 74 ILE A C 1
ATOM 570 O O . ILE A 1 74 ? -4.133 1.479 -2.730 1.00 98.50 74 ILE A O 1
ATOM 574 N N . THR A 1 75 ? -6.200 0.789 -2.223 1.00 95.62 75 THR A N 1
ATOM 575 C CA . THR A 1 75 ? -6.638 2.103 -1.735 1.00 95.62 75 THR A CA 1
ATOM 576 C C . THR A 1 75 ? -7.773 1.978 -0.730 1.00 95.62 75 THR A C 1
ATOM 578 O O . THR A 1 75 ? -8.659 1.136 -0.889 1.00 95.62 75 THR A O 1
ATOM 581 N N . ALA A 1 76 ? -7.760 2.819 0.305 1.00 91.44 76 ALA A N 1
ATOM 582 C CA . ALA A 1 76 ? -8.918 3.037 1.178 1.00 91.44 76 ALA A CA 1
ATOM 583 C C . ALA A 1 76 ? -9.795 4.210 0.706 1.00 91.44 76 ALA A C 1
ATOM 585 O O . ALA A 1 76 ? -10.882 4.438 1.247 1.00 91.44 76 ALA A O 1
ATOM 586 N N . ASN A 1 77 ? -9.322 4.986 -0.272 1.00 88.19 77 ASN A N 1
ATOM 587 C CA . ASN A 1 77 ? -10.012 6.157 -0.778 1.00 88.19 77 ASN A CA 1
ATOM 588 C C . ASN A 1 77 ? -11.088 5.733 -1.787 1.00 88.19 77 ASN A C 1
ATOM 590 O O . ASN A 1 77 ? -10.803 5.311 -2.907 1.00 88.19 77 ASN A O 1
ATOM 594 N N . ALA A 1 78 ? -12.355 5.883 -1.397 1.00 84.31 78 ALA A N 1
ATOM 595 C CA . ALA A 1 78 ? -13.490 5.513 -2.241 1.00 84.31 78 ALA A CA 1
ATOM 596 C C . ALA A 1 78 ? -13.558 6.312 -3.557 1.00 84.31 78 ALA A C 1
ATOM 598 O O . ALA A 1 78 ? -14.001 5.773 -4.568 1.00 84.31 78 ALA A O 1
ATOM 599 N N . GLY A 1 79 ? -13.111 7.573 -3.561 1.00 84.75 79 GLY A N 1
ATOM 600 C CA . GLY A 1 79 ? -13.048 8.398 -4.768 1.00 84.75 79 GLY A CA 1
ATOM 601 C C . GLY A 1 79 ? -11.961 7.929 -5.732 1.00 84.75 79 GLY A C 1
ATOM 602 O O . GLY A 1 79 ? -12.201 7.857 -6.934 1.00 84.75 79 GLY A O 1
ATOM 603 N N . GLU A 1 80 ? -10.798 7.536 -5.209 1.00 91.62 80 GLU A N 1
ATOM 604 C CA . GLU A 1 80 ? -9.733 6.923 -6.009 1.00 91.62 80 GLU A CA 1
ATOM 605 C C . GLU A 1 80 ? -10.185 5.584 -6.599 1.00 91.62 80 GLU A C 1
ATOM 607 O O . GLU A 1 80 ? -10.060 5.369 -7.802 1.00 91.62 80 GLU A O 1
ATOM 612 N N . ALA A 1 81 ? -10.799 4.723 -5.781 1.00 91.75 81 ALA A N 1
ATOM 613 C CA . ALA A 1 81 ? -11.342 3.450 -6.240 1.00 91.75 81 ALA A CA 1
ATOM 614 C C . ALA A 1 81 ? -12.397 3.640 -7.346 1.00 91.75 81 ALA A C 1
ATOM 616 O O . ALA A 1 81 ? -12.330 2.973 -8.376 1.00 91.75 81 ALA A O 1
ATOM 617 N N . ALA A 1 82 ? -13.327 4.586 -7.170 1.00 88.88 82 ALA A N 1
ATOM 618 C CA . ALA A 1 82 ? -14.327 4.920 -8.184 1.00 88.88 82 ALA A CA 1
ATOM 619 C C . ALA A 1 82 ? -13.696 5.508 -9.459 1.00 88.88 82 ALA A C 1
ATOM 621 O O . ALA A 1 82 ? -14.166 5.236 -10.561 1.00 88.88 82 ALA A O 1
ATOM 622 N N . GLY A 1 83 ? -12.619 6.286 -9.327 1.00 89.69 83 GLY A N 1
ATOM 623 C CA . GLY A 1 83 ? -11.851 6.794 -10.462 1.00 89.69 83 GLY A CA 1
ATOM 624 C C . GLY A 1 83 ? -11.194 5.675 -11.271 1.00 89.69 83 GLY A C 1
ATOM 625 O O . GLY A 1 83 ? -11.230 5.715 -12.500 1.00 89.69 83 GLY A O 1
ATOM 626 N N . ILE A 1 84 ? -10.641 4.658 -10.604 1.00 96.50 84 ILE A N 1
ATOM 627 C CA . ILE A 1 84 ? -10.070 3.475 -11.264 1.00 96.50 84 ILE A CA 1
ATOM 628 C C . ILE A 1 84 ? -11.170 2.667 -11.960 1.00 96.50 84 ILE A C 1
ATOM 630 O O . ILE A 1 84 ? -11.018 2.342 -13.136 1.00 96.50 84 ILE A O 1
ATOM 634 N N . ASP A 1 85 ? -12.296 2.412 -11.284 1.00 93.88 85 ASP A N 1
ATOM 635 C CA . ASP A 1 85 ? -13.457 1.734 -11.883 1.00 93.88 85 ASP A CA 1
ATOM 636 C C . ASP A 1 85 ? -13.995 2.487 -13.114 1.00 93.88 85 ASP 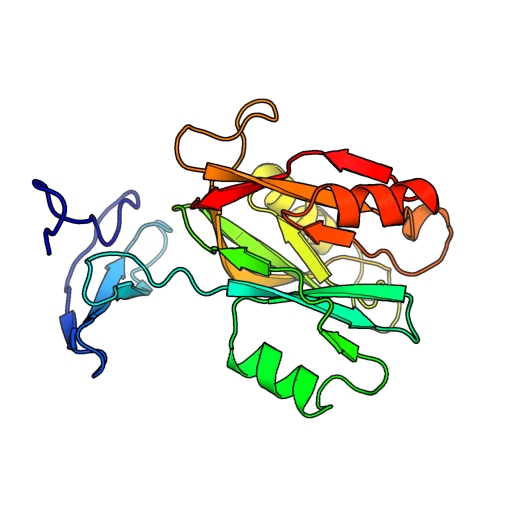A C 1
ATOM 638 O O . ASP A 1 85 ? -14.412 1.875 -14.095 1.00 93.88 85 ASP A O 1
ATOM 642 N N . GLY A 1 86 ? -13.968 3.823 -13.070 1.00 95.06 86 GLY A N 1
ATOM 643 C CA . GLY A 1 86 ? -14.370 4.706 -14.165 1.00 95.06 86 GLY A CA 1
ATOM 644 C C . GLY A 1 86 ? -13.329 4.862 -15.281 1.00 95.06 86 GLY A C 1
ATOM 645 O O . GLY A 1 86 ? -13.594 5.567 -16.252 1.00 95.06 86 GLY A O 1
ATOM 646 N N . GLY A 1 87 ? -12.156 4.229 -15.163 1.00 95.06 87 GLY A N 1
ATOM 647 C CA . GLY A 1 87 ? -11.101 4.245 -16.181 1.00 95.06 87 GLY A CA 1
ATOM 648 C C . GLY A 1 87 ? -10.155 5.451 -16.140 1.00 95.06 87 GLY A C 1
ATOM 649 O O . GLY A 1 87 ? -9.294 5.573 -17.012 1.00 95.06 87 GLY A O 1
ATOM 650 N N . SER A 1 88 ? -10.244 6.322 -15.130 1.00 94.88 88 SER A N 1
ATOM 651 C CA . SER A 1 88 ? -9.377 7.507 -14.995 1.00 94.88 88 SER A CA 1
ATOM 652 C C . SER A 1 88 ? -7.894 7.158 -14.817 1.00 94.88 88 SER A C 1
ATOM 654 O O . SER A 1 88 ? -7.029 7.973 -15.123 1.00 94.88 88 SER A O 1
ATOM 656 N N . ALA A 1 89 ? -7.588 5.943 -14.350 1.00 93.62 89 ALA A N 1
ATOM 657 C CA . ALA A 1 89 ? -6.225 5.429 -14.188 1.00 93.62 89 ALA A CA 1
ATOM 658 C C . ALA A 1 89 ? -5.676 4.715 -15.445 1.00 93.62 89 ALA A C 1
ATOM 660 O O . ALA A 1 89 ? -4.633 4.059 -15.383 1.00 93.62 89 ALA A O 1
ATOM 661 N N . GLY A 1 90 ? -6.378 4.818 -16.578 1.00 95.50 90 GLY A N 1
ATOM 662 C CA . GLY A 1 90 ? -6.050 4.114 -17.814 1.00 95.50 90 GLY A CA 1
ATOM 663 C C . GLY A 1 90 ? -6.618 2.688 -17.878 1.00 95.50 90 GLY A C 1
ATOM 664 O O . GLY A 1 90 ? -7.348 2.254 -16.986 1.00 95.50 90 GLY A O 1
ATOM 665 N N . PRO A 1 91 ? -6.326 1.945 -18.959 1.00 96.62 91 PRO A N 1
ATOM 666 C CA . PRO A 1 91 ? -6.910 0.630 -19.202 1.00 96.62 91 PRO A CA 1
ATOM 667 C C . PRO A 1 91 ? -6.251 -0.486 -18.378 1.00 96.62 91 PRO A C 1
ATOM 669 O O . PRO A 1 91 ? -5.117 -0.373 -17.910 1.00 96.62 91 PRO A O 1
ATOM 672 N N . GLY A 1 92 ? -6.945 -1.622 -18.290 1.00 97.25 92 GLY A N 1
ATOM 673 C CA . GLY A 1 92 ? -6.411 -2.879 -17.753 1.00 97.25 92 GLY A CA 1
ATOM 674 C C . GLY A 1 92 ? -6.645 -3.099 -16.259 1.00 97.25 92 GLY A C 1
ATOM 675 O O . GLY A 1 92 ? -6.399 -4.210 -15.791 1.00 97.25 92 GLY A O 1
ATOM 676 N N . TRP A 1 93 ? -7.134 -2.092 -15.531 1.00 98.44 93 TRP A N 1
ATOM 677 C CA . TRP A 1 93 ? -7.480 -2.202 -14.115 1.00 98.44 93 TRP A CA 1
ATOM 678 C C . TRP A 1 93 ? -8.785 -2.968 -13.895 1.00 98.44 93 TRP A C 1
ATOM 680 O O . TRP A 1 93 ? -9.811 -2.651 -14.492 1.00 98.44 93 TRP A O 1
ATOM 690 N N . ILE A 1 94 ? -8.742 -3.948 -12.995 1.00 98.12 94 ILE A N 1
ATOM 691 C CA . ILE A 1 94 ? -9.902 -4.701 -12.515 1.00 98.12 94 ILE A CA 1
ATOM 692 C C . ILE A 1 94 ? -9.843 -4.844 -10.994 1.00 98.12 94 ILE A C 1
ATOM 694 O O . ILE A 1 94 ? -8.760 -4.919 -10.410 1.00 98.12 94 ILE A O 1
ATOM 698 N N . ARG A 1 95 ? -11.003 -4.920 -10.336 1.00 98.06 95 ARG A N 1
ATOM 699 C CA . ARG A 1 95 ? -11.084 -5.296 -8.917 1.00 98.06 95 ARG A CA 1
ATOM 700 C C . ARG A 1 95 ? -10.776 -6.782 -8.769 1.00 98.06 95 ARG A C 1
ATOM 702 O O . ARG A 1 95 ? -11.371 -7.598 -9.468 1.00 98.06 95 ARG A O 1
ATOM 709 N N . THR A 1 96 ? -9.901 -7.144 -7.834 1.00 98.31 96 THR A N 1
ATOM 710 C CA . THR A 1 96 ? -9.571 -8.563 -7.590 1.00 98.31 96 THR A CA 1
ATOM 711 C C . THR A 1 96 ? -10.601 -9.265 -6.707 1.00 98.31 96 THR A C 1
ATOM 713 O O . THR A 1 96 ? -10.635 -10.490 -6.643 1.00 98.31 96 THR A O 1
ATOM 716 N N . GLY A 1 97 ? -11.427 -8.487 -6.000 1.00 97.25 97 GLY A N 1
ATOM 717 C CA . GLY A 1 97 ? -12.325 -8.974 -4.953 1.00 97.25 97 GLY A CA 1
ATOM 718 C C . GLY A 1 97 ? -11.659 -9.089 -3.578 1.00 97.25 97 GLY A C 1
ATOM 719 O O . GLY A 1 97 ? -12.369 -9.217 -2.582 1.00 97.25 97 GLY A O 1
ATOM 720 N N . ASN A 1 98 ? -10.328 -8.974 -3.487 1.00 98.06 98 ASN A N 1
ATOM 721 C CA . ASN A 1 98 ? -9.638 -8.928 -2.200 1.00 98.06 98 ASN A CA 1
ATOM 722 C C . ASN A 1 98 ? -9.794 -7.549 -1.550 1.00 98.06 98 ASN A C 1
ATOM 724 O O . ASN A 1 98 ? -9.728 -6.505 -2.205 1.00 98.06 98 ASN A O 1
ATOM 728 N N . SER A 1 99 ? -9.982 -7.552 -0.233 1.00 96.94 99 SER A N 1
ATOM 729 C CA . SER A 1 99 ? -9.983 -6.342 0.582 1.00 96.94 99 SER A CA 1
ATOM 730 C C . SER A 1 99 ? -9.666 -6.663 2.039 1.00 96.94 99 SER A C 1
ATOM 732 O O . SER A 1 99 ? -9.792 -7.807 2.483 1.00 96.94 99 SER A O 1
ATOM 734 N N . PHE A 1 100 ? -9.272 -5.646 2.797 1.00 96.38 100 PHE A N 1
ATOM 735 C CA . PHE A 1 100 ? -9.154 -5.725 4.251 1.00 96.38 100 PHE A CA 1
ATOM 736 C C . PHE A 1 100 ? -9.612 -4.426 4.906 1.00 96.38 100 PHE A C 1
ATOM 738 O O . PHE A 1 100 ? -9.731 -3.389 4.259 1.00 96.38 100 PHE A O 1
ATOM 745 N N . LYS A 1 101 ? -9.912 -4.476 6.203 1.00 93.00 101 LYS A N 1
ATOM 746 C CA . LYS A 1 101 ? -10.343 -3.298 6.959 1.00 93.00 101 LYS A CA 1
ATOM 747 C C . LYS A 1 101 ? -9.140 -2.393 7.240 1.00 93.00 101 LYS A C 1
ATOM 749 O O . LYS A 1 101 ? -8.159 -2.846 7.820 1.00 93.00 101 LYS A O 1
ATOM 754 N N . SER A 1 102 ? -9.237 -1.110 6.899 1.00 91.31 102 SER A N 1
ATOM 755 C CA . SER A 1 102 ? -8.389 -0.088 7.523 1.00 91.31 102 SER A CA 1
ATOM 756 C C . SER A 1 102 ? -8.720 -0.002 9.019 1.00 91.31 102 SER A C 1
ATOM 758 O O . SER A 1 102 ? -9.892 -0.057 9.401 1.00 91.31 102 SER A O 1
ATOM 760 N N . GLY A 1 103 ? -7.713 0.123 9.878 1.00 85.38 103 GLY A N 1
ATOM 761 C CA . GLY A 1 103 ? -7.903 0.323 11.312 1.00 85.38 103 GLY A CA 1
ATOM 762 C C . GLY A 1 103 ? -6.630 0.130 12.130 1.00 85.38 103 GLY A C 1
ATOM 763 O O . GLY A 1 103 ? -5.717 -0.576 11.728 1.00 85.38 103 GLY A O 1
ATOM 764 N N . GLY A 1 104 ? -6.583 0.767 13.297 1.00 83.75 104 GLY A N 1
ATOM 765 C CA . GLY A 1 104 ? -5.366 0.947 14.089 1.00 83.75 104 GLY A CA 1
ATOM 766 C C . GLY A 1 104 ? -5.086 2.436 14.286 1.00 83.75 104 GLY A C 1
ATOM 767 O O . GLY A 1 104 ? -5.925 3.275 13.958 1.00 83.75 104 GLY A O 1
ATOM 768 N N . SER A 1 105 ? -3.923 2.767 14.842 1.00 81.12 105 SER A N 1
ATOM 769 C CA . SER A 1 105 ? -3.509 4.156 15.096 1.00 81.12 105 SER A CA 1
ATOM 770 C C . SER A 1 105 ? -2.275 4.580 14.300 1.00 81.12 105 SER A C 1
ATOM 772 O O . SER A 1 105 ? -1.882 5.743 14.373 1.00 81.12 105 SER A O 1
ATOM 774 N N . THR A 1 106 ? -1.667 3.672 13.531 1.00 85.81 106 THR A N 1
ATOM 775 C CA . THR A 1 106 ? -0.469 3.969 12.743 1.00 85.81 106 THR A CA 1
ATOM 776 C C . THR A 1 106 ? -0.852 4.305 11.305 1.00 85.81 106 THR A C 1
ATOM 778 O O . THR A 1 106 ? -1.427 3.457 10.620 1.00 85.81 106 THR A O 1
ATOM 781 N N . PRO A 1 107 ? -0.536 5.516 10.815 1.00 88.25 107 PRO A N 1
ATOM 782 C CA . PRO A 1 107 ? -0.711 5.853 9.409 1.00 88.25 107 PRO A CA 1
ATOM 783 C C . PRO A 1 107 ? 0.150 4.966 8.506 1.00 88.25 107 PRO A C 1
ATOM 785 O O . PRO A 1 107 ? 1.313 4.699 8.809 1.00 88.25 107 PRO A O 1
ATOM 788 N N . VAL A 1 108 ? -0.411 4.553 7.376 1.00 96.25 108 VAL A N 1
ATOM 789 C CA . VAL A 1 108 ? 0.305 3.871 6.302 1.00 96.25 108 VAL A CA 1
ATOM 790 C C . VAL A 1 108 ? 0.853 4.917 5.342 1.00 96.25 108 VAL A C 1
ATOM 792 O O . VAL A 1 108 ? 0.106 5.697 4.748 1.00 96.25 108 VAL A O 1
ATOM 795 N N . PHE A 1 109 ? 2.174 4.928 5.204 1.00 97.94 109 PHE A N 1
ATOM 796 C CA . PHE A 1 109 ? 2.896 5.774 4.269 1.00 97.94 109 PHE A CA 1
ATOM 797 C C . PHE A 1 109 ? 2.770 5.194 2.867 1.00 97.94 109 PHE A C 1
ATOM 799 O O . PHE A 1 109 ? 3.108 4.029 2.647 1.00 97.94 109 PHE A O 1
ATOM 806 N N . ARG A 1 110 ? 2.318 6.025 1.931 1.00 98.25 110 ARG A N 1
ATOM 807 C CA . ARG A 1 110 ? 2.213 5.706 0.513 1.00 98.25 110 ARG A CA 1
ATOM 808 C C . ARG A 1 110 ? 3.318 6.424 -0.251 1.00 98.25 110 ARG A C 1
ATOM 810 O O . ARG A 1 110 ? 3.559 7.620 -0.067 1.00 98.25 110 ARG A O 1
ATOM 817 N N . PHE A 1 111 ? 3.998 5.671 -1.102 1.00 98.69 111 PHE A N 1
ATOM 818 C CA . PHE A 1 111 ? 5.020 6.167 -2.009 1.00 98.69 111 PHE A CA 1
ATOM 819 C C . PHE A 1 111 ? 4.641 5.819 -3.442 1.00 98.69 111 PHE A C 1
ATOM 821 O O . PHE A 1 111 ? 4.112 4.736 -3.691 1.00 98.69 111 PHE A O 1
ATOM 828 N N . TYR A 1 112 ? 4.997 6.694 -4.377 1.00 98.25 112 TYR A N 1
ATOM 829 C CA . TYR A 1 112 ? 4.820 6.487 -5.810 1.00 98.25 112 TYR A CA 1
ATOM 830 C C . TYR A 1 112 ? 6.163 6.584 -6.540 1.00 98.25 112 TYR A C 1
ATOM 832 O O . TYR A 1 112 ? 6.980 7.477 -6.274 1.00 98.25 112 TYR A O 1
ATOM 840 N N . GLY A 1 113 ? 6.413 5.651 -7.456 1.00 97.25 113 GLY A N 1
ATOM 841 C CA . GLY A 1 113 ? 7.492 5.769 -8.431 1.00 97.25 113 GLY A CA 1
ATOM 842 C C . GLY A 1 113 ? 6.953 6.318 -9.752 1.00 97.25 113 GLY A C 1
ATOM 843 O O . GLY A 1 113 ? 5.867 5.960 -10.195 1.00 97.25 113 GLY A O 1
ATOM 844 N N . SER A 1 114 ? 7.700 7.222 -10.383 1.00 94.69 114 SER A N 1
ATOM 845 C CA . SER A 1 114 ? 7.274 7.865 -11.632 1.00 94.69 114 SER A CA 1
ATOM 846 C C . SER A 1 114 ? 7.051 6.846 -12.7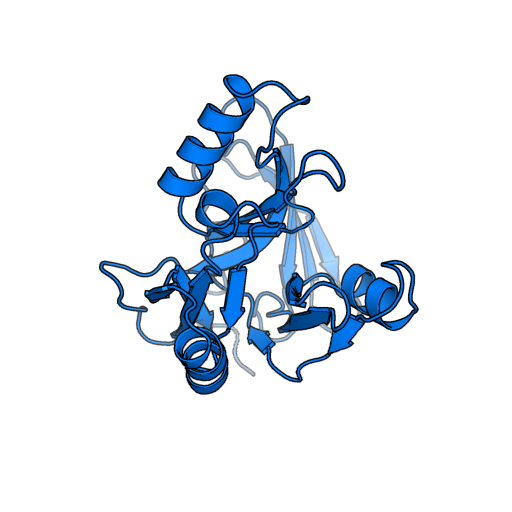52 1.00 94.69 114 SER A C 1
ATOM 848 O O . SER A 1 114 ? 7.771 5.856 -12.823 1.00 94.69 114 SER A O 1
ATOM 850 N N . GLN A 1 115 ? 6.164 7.143 -13.708 1.00 93.31 115 GLN A N 1
ATOM 851 C CA . GLN A 1 115 ? 5.991 6.318 -14.917 1.00 93.31 115 GLN A CA 1
ATOM 852 C C . GLN A 1 115 ? 7.308 6.099 -15.680 1.00 93.31 115 GLN A C 1
ATOM 854 O O . GLN A 1 115 ? 7.593 5.004 -16.151 1.00 93.31 115 GLN A O 1
ATOM 859 N N . VAL A 1 116 ? 8.122 7.153 -15.775 1.00 92.44 116 VAL A N 1
ATOM 860 C CA . VAL A 1 116 ? 9.491 7.123 -16.299 1.00 92.44 116 VAL A CA 1
ATOM 861 C C . VAL A 1 116 ? 10.357 7.925 -15.323 1.00 92.44 116 VAL A C 1
ATOM 863 O O . VAL A 1 116 ? 9.974 9.045 -14.980 1.00 92.44 116 VAL A O 1
ATOM 866 N N . PRO A 1 117 ? 11.489 7.394 -14.829 1.00 93.38 117 PRO A N 1
ATOM 867 C CA . PRO A 1 117 ? 12.144 6.134 -15.209 1.00 93.38 117 PRO A CA 1
ATOM 868 C C . PRO A 1 117 ? 11.595 4.869 -14.518 1.00 93.38 117 PRO A C 1
ATOM 870 O O . PRO A 1 117 ? 12.143 3.791 -14.746 1.00 93.38 117 PRO A O 1
ATOM 873 N N . GLY A 1 118 ? 10.566 4.975 -13.674 1.00 94.56 118 GLY A N 1
ATOM 874 C CA . GLY A 1 118 ? 10.028 3.857 -12.899 1.00 94.56 118 GLY A CA 1
ATOM 875 C C . GLY A 1 118 ? 10.350 3.936 -11.399 1.00 94.56 118 GLY A C 1
ATOM 876 O O . GLY A 1 118 ? 11.128 4.788 -10.959 1.00 94.56 118 GLY A O 1
ATOM 877 N N . PRO A 1 119 ? 9.812 3.000 -10.607 1.00 96.06 119 PRO A N 1
ATOM 878 C CA . PRO A 1 119 ? 8.801 2.024 -11.023 1.00 96.06 119 PRO A CA 1
ATOM 879 C C . PRO A 1 119 ? 7.400 2.650 -11.126 1.00 96.06 119 PRO A C 1
ATOM 881 O O . PRO A 1 119 ? 7.014 3.350 -10.202 1.00 96.06 119 PRO A O 1
ATOM 884 N N . ASN A 1 120 ? 6.611 2.378 -12.178 1.00 96.75 120 ASN A N 1
ATOM 885 C CA . ASN A 1 120 ? 5.227 2.869 -12.306 1.00 96.75 120 ASN A CA 1
ATOM 886 C C . ASN A 1 120 ? 4.255 2.125 -11.368 1.00 96.75 120 ASN A C 1
ATOM 888 O O . ASN A 1 120 ? 3.382 1.366 -11.795 1.00 96.75 120 ASN A O 1
ATOM 892 N N . SER A 1 121 ? 4.445 2.284 -10.067 1.00 97.88 121 SER A N 1
ATOM 893 C CA . SER A 1 121 ? 3.738 1.537 -9.034 1.00 97.88 121 SER A CA 1
ATOM 894 C C . SER A 1 121 ? 3.704 2.336 -7.738 1.00 97.88 121 SER A C 1
ATOM 896 O O . SER A 1 121 ? 4.349 3.376 -7.611 1.00 97.88 121 SER A O 1
ATOM 898 N N . HIS A 1 122 ? 2.973 1.807 -6.762 1.00 98.12 122 HIS A N 1
ATOM 899 C CA . HIS A 1 122 ? 2.967 2.286 -5.391 1.00 98.12 122 HIS A CA 1
ATOM 900 C C . HIS A 1 122 ? 3.701 1.325 -4.451 1.00 98.12 122 HIS A C 1
ATOM 902 O O . HIS A 1 122 ? 3.858 0.133 -4.743 1.00 98.12 122 HIS A O 1
ATOM 908 N N . PHE A 1 123 ? 4.135 1.868 -3.318 1.00 98.56 123 PHE A N 1
ATOM 909 C CA . PHE A 1 123 ? 4.675 1.146 -2.175 1.00 98.56 123 PHE A CA 1
ATOM 910 C C . PHE A 1 123 ? 3.990 1.636 -0.897 1.00 98.56 123 PHE A C 1
ATOM 912 O O . PHE A 1 123 ? 3.762 2.837 -0.742 1.00 98.56 123 PHE A O 1
ATOM 919 N N . TYR A 1 124 ? 3.689 0.714 0.019 1.00 98.56 124 TYR A N 1
ATOM 920 C CA . TYR A 1 124 ? 2.971 1.013 1.257 1.00 98.56 124 TYR A CA 1
ATOM 921 C C . TYR A 1 124 ? 3.687 0.412 2.460 1.00 98.56 124 TYR A C 1
ATOM 923 O O . TYR A 1 124 ? 4.109 -0.749 2.431 1.00 98.56 124 TYR A O 1
ATOM 931 N N . THR A 1 125 ? 3.767 1.185 3.543 1.00 98.00 125 THR A N 1
ATOM 932 C CA . THR A 1 125 ? 4.333 0.710 4.806 1.00 98.00 125 THR A CA 1
ATOM 933 C C . THR A 1 125 ? 3.685 1.345 6.026 1.00 98.00 125 THR A C 1
ATOM 935 O O . THR A 1 125 ? 3.394 2.536 6.032 1.00 98.00 125 THR A O 1
ATOM 938 N N . ALA A 1 126 ? 3.477 0.546 7.075 1.00 96.06 126 ALA A N 1
ATOM 939 C CA . ALA A 1 126 ? 3.149 1.027 8.418 1.00 96.06 126 ALA A CA 1
ATOM 940 C C . ALA A 1 126 ? 4.402 1.147 9.313 1.00 96.06 126 ALA A C 1
ATOM 942 O O . ALA A 1 126 ? 4.305 1.561 10.466 1.00 96.06 126 ALA A O 1
ATOM 943 N N . SER A 1 127 ? 5.581 0.761 8.810 1.00 96.12 127 SER A N 1
ATOM 944 C CA . SER A 1 127 ? 6.842 0.817 9.547 1.00 96.12 127 SER A CA 1
ATOM 945 C C . SER A 1 127 ? 7.480 2.198 9.420 1.00 96.12 127 SER A C 1
ATOM 947 O O . SER A 1 127 ? 7.819 2.644 8.322 1.00 96.12 127 SER A O 1
ATOM 949 N N . ALA A 1 128 ? 7.692 2.862 10.559 1.00 92.50 128 ALA A N 1
ATOM 950 C CA . ALA A 1 128 ? 8.368 4.157 10.601 1.00 92.50 128 ALA A CA 1
ATOM 951 C C . ALA A 1 128 ? 9.805 4.069 10.060 1.00 92.50 128 ALA A C 1
ATOM 953 O O . ALA A 1 128 ? 10.203 4.906 9.259 1.00 92.50 128 ALA A O 1
ATOM 954 N N . SER A 1 129 ? 10.554 3.016 10.409 1.00 95.94 129 SER A N 1
ATOM 955 C CA . SER A 1 129 ? 11.935 2.847 9.939 1.00 95.94 129 SER A CA 1
ATOM 956 C C . SER A 1 129 ? 12.022 2.609 8.429 1.00 95.94 129 SER A C 1
ATOM 958 O O . SER A 1 129 ? 12.926 3.129 7.778 1.00 95.94 129 SER A O 1
ATOM 960 N N . GLU A 1 130 ? 11.072 1.866 7.855 1.00 97.38 130 GLU A N 1
ATOM 961 C CA . GLU A 1 130 ? 11.000 1.650 6.405 1.00 97.38 130 GLU A CA 1
ATOM 962 C C . GLU A 1 130 ? 10.632 2.949 5.677 1.00 97.38 130 GLU A C 1
ATOM 964 O O . GLU A 1 130 ? 11.265 3.307 4.684 1.00 97.38 130 GLU A O 1
ATOM 969 N N . CYS A 1 131 ? 9.665 3.702 6.212 1.00 97.56 131 CYS A N 1
ATOM 970 C CA . CYS A 1 131 ? 9.320 5.028 5.709 1.00 97.56 131 CYS A CA 1
ATOM 971 C C . CYS A 1 131 ? 10.525 5.981 5.732 1.00 97.56 131 CYS A C 1
ATOM 973 O O . CYS A 1 131 ? 10.809 6.635 4.726 1.00 97.56 131 CYS A O 1
ATOM 975 N N . ASP A 1 132 ? 11.231 6.066 6.858 1.00 97.75 132 ASP A N 1
ATOM 976 C CA . ASP A 1 132 ? 12.367 6.973 7.023 1.00 97.75 132 ASP A CA 1
ATOM 977 C C . ASP A 1 132 ? 13.514 6.601 6.076 1.00 97.75 132 ASP A C 1
ATOM 979 O O . ASP A 1 132 ? 14.080 7.478 5.419 1.00 97.75 132 ASP A O 1
ATOM 983 N N . GLY A 1 133 ? 13.786 5.303 5.912 1.00 98.25 133 GLY A N 1
ATOM 984 C CA . GLY A 1 133 ? 14.757 4.803 4.939 1.00 98.25 133 GLY A CA 1
ATOM 985 C C . GLY A 1 133 ? 14.400 5.179 3.497 1.00 98.25 133 GLY A C 1
ATOM 986 O O . GLY A 1 133 ? 15.253 5.669 2.756 1.00 98.25 133 GLY A O 1
ATOM 987 N N . LEU A 1 134 ? 13.133 5.029 3.094 1.00 97.94 134 LEU A N 1
ATOM 988 C CA . LEU A 1 134 ? 12.681 5.417 1.753 1.00 97.94 134 LEU A CA 1
ATOM 989 C C . LEU A 1 134 ? 12.744 6.929 1.526 1.00 97.94 134 LEU A C 1
ATOM 991 O O . LEU A 1 134 ? 13.181 7.370 0.462 1.00 97.94 134 LEU A O 1
ATOM 995 N N . LYS A 1 135 ? 12.373 7.734 2.526 1.00 98.00 135 LYS A N 1
ATOM 996 C CA . LYS A 1 135 ? 12.508 9.196 2.460 1.00 98.00 135 LYS A CA 1
ATOM 997 C C . LYS A 1 135 ? 13.971 9.621 2.363 1.00 98.00 135 LYS A C 1
ATOM 999 O O . LYS A 1 135 ? 14.282 10.538 1.609 1.00 98.00 135 LYS A O 1
ATOM 1004 N N . GLN A 1 136 ? 14.883 8.942 3.056 1.00 98.06 136 GLN A N 1
ATOM 1005 C CA . GLN A 1 136 ? 16.317 9.194 2.925 1.00 98.06 136 GLN A CA 1
ATOM 1006 C C . GLN A 1 136 ? 16.845 8.805 1.536 1.00 98.06 136 GLN A C 1
ATOM 1008 O O . GLN A 1 136 ? 17.616 9.552 0.939 1.00 98.06 136 GLN A O 1
ATOM 1013 N N . LEU A 1 137 ? 16.418 7.670 0.978 1.00 97.62 137 LEU A N 1
ATOM 1014 C CA . LEU A 1 137 ? 16.786 7.292 -0.390 1.00 97.62 137 LEU A CA 1
ATOM 1015 C C . LEU A 1 137 ? 16.238 8.285 -1.422 1.00 97.62 137 LEU A C 1
ATOM 1017 O O . LEU A 1 137 ? 16.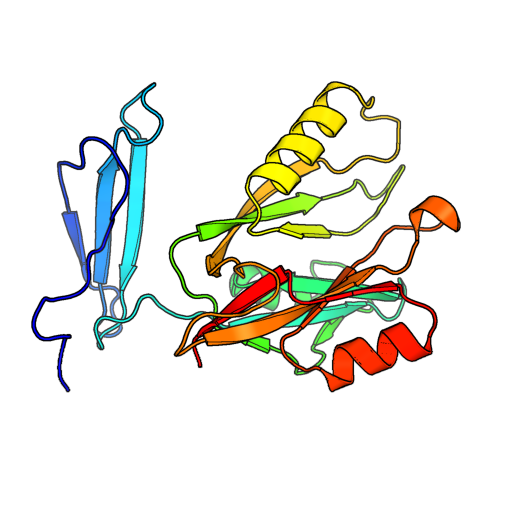920 8.594 -2.397 1.00 97.62 137 LEU A O 1
ATOM 1021 N N . GLN A 1 138 ? 15.044 8.836 -1.202 1.00 96.94 138 GLN A N 1
ATOM 1022 C CA . GLN A 1 138 ? 14.465 9.863 -2.066 1.00 96.94 138 GLN A CA 1
ATOM 1023 C C . GLN A 1 138 ? 15.323 11.140 -2.116 1.00 96.94 138 GLN A C 1
ATOM 1025 O O . GLN A 1 138 ? 15.413 11.759 -3.179 1.00 96.94 138 GLN A O 1
ATOM 1030 N N . THR A 1 139 ? 15.956 11.545 -1.006 1.00 96.94 139 THR A N 1
ATOM 1031 C CA . THR A 1 139 ? 16.795 12.759 -0.965 1.00 96.94 139 THR A CA 1
ATOM 1032 C C . THR A 1 139 ? 18.148 12.565 -1.642 1.00 96.94 139 THR A C 1
ATOM 1034 O O . THR A 1 139 ? 18.706 13.527 -2.167 1.00 96.94 139 THR A O 1
ATOM 1037 N N . THR A 1 140 ? 18.667 11.336 -1.669 1.00 97.50 140 THR A N 1
ATOM 1038 C CA . THR A 1 140 ? 19.974 11.013 -2.260 1.00 97.50 140 THR A CA 1
ATOM 1039 C C . THR A 1 140 ? 19.886 10.492 -3.694 1.00 97.50 140 THR A C 1
ATOM 1041 O O . THR A 1 140 ? 20.871 10.568 -4.427 1.00 97.50 140 THR A O 1
ATOM 1044 N N . THR A 1 141 ? 18.719 10.008 -4.129 1.00 96.81 141 THR A N 1
ATOM 1045 C CA . THR A 1 141 ? 18.505 9.475 -5.482 1.00 96.81 141 THR A CA 1
ATOM 1046 C C . THR A 1 141 ? 17.936 10.557 -6.407 1.00 96.81 141 THR A C 1
ATOM 1048 O O . THR A 1 141 ? 16.830 11.050 -6.155 1.00 96.81 141 THR A O 1
ATOM 1051 N N . PRO A 1 142 ? 18.628 10.939 -7.499 1.00 96.44 142 PRO A N 1
ATOM 1052 C CA . PRO A 1 142 ? 18.137 11.940 -8.448 1.00 96.44 142 PRO A CA 1
ATOM 1053 C C . PRO A 1 142 ? 16.765 11.585 -9.039 1.00 96.44 142 PRO A C 1
ATOM 1055 O O . PRO A 1 142 ? 16.492 10.425 -9.325 1.00 96.44 142 PRO A O 1
ATOM 1058 N N . ALA A 1 143 ? 15.924 12.588 -9.317 1.00 92.88 143 ALA A N 1
ATOM 1059 C CA . ALA A 1 143 ? 14.591 12.381 -9.908 1.00 92.88 143 ALA A CA 1
ATOM 1060 C C . ALA A 1 143 ? 14.616 11.736 -11.308 1.00 92.88 143 ALA A C 1
ATOM 1062 O O . ALA A 1 143 ? 13.623 11.167 -11.746 1.00 92.88 143 ALA A O 1
ATOM 1063 N N . ALA A 1 144 ? 15.756 11.815 -11.999 1.00 95.00 144 ALA A N 1
ATOM 1064 C CA . ALA A 1 144 ? 15.989 11.151 -13.278 1.00 95.00 144 ALA A CA 1
ATOM 1065 C C . ALA A 1 144 ? 16.303 9.646 -13.145 1.00 95.00 144 ALA A C 1
ATOM 1067 O O . ALA A 1 144 ? 16.446 8.966 -14.157 1.00 95.00 144 ALA A O 1
ATOM 1068 N N . GLN A 1 145 ? 16.443 9.123 -11.922 1.00 95.06 145 GLN A N 1
ATOM 1069 C CA . GLN A 1 145 ? 16.680 7.706 -11.633 1.00 95.06 145 GLN A CA 1
ATOM 1070 C C . GLN A 1 145 ? 15.449 7.051 -10.998 1.00 95.06 145 GLN A C 1
ATOM 1072 O O . GLN A 1 145 ? 14.575 7.731 -10.458 1.00 95.06 145 GLN A O 1
ATOM 1077 N N . LYS A 1 146 ? 15.378 5.713 -11.073 1.00 95.06 146 LYS A N 1
ATOM 1078 C CA . LYS A 1 146 ? 14.300 4.941 -10.443 1.00 95.06 146 LYS A CA 1
ATOM 1079 C C . LYS A 1 146 ? 14.314 5.174 -8.936 1.00 95.06 146 LYS A C 1
ATOM 1081 O O . LYS A 1 146 ? 15.308 4.861 -8.285 1.00 95.06 146 LYS A O 1
ATOM 1086 N N . ARG A 1 147 ? 13.223 5.707 -8.385 1.00 95.56 147 ARG A N 1
ATOM 1087 C CA . ARG A 1 147 ? 13.103 5.978 -6.946 1.00 95.56 147 ARG A CA 1
ATOM 1088 C C . ARG A 1 147 ? 11.653 5.974 -6.484 1.00 95.56 147 ARG A C 1
ATOM 1090 O O . ARG A 1 147 ? 10.747 6.290 -7.251 1.00 95.56 147 ARG A O 1
ATOM 1097 N N . TRP A 1 148 ? 11.468 5.688 -5.203 1.00 97.88 148 TRP A N 1
ATOM 1098 C CA . TRP A 1 148 ? 10.211 5.909 -4.499 1.00 97.88 148 TRP A CA 1
ATOM 1099 C C . TRP A 1 148 ? 10.135 7.361 -4.031 1.00 97.88 148 TRP A C 1
ATOM 1101 O O . TRP A 1 148 ? 11.100 7.885 -3.476 1.00 97.88 148 TRP A O 1
ATOM 1111 N N . ASN A 1 149 ? 8.998 8.016 -4.253 1.00 97.12 149 ASN A N 1
ATOM 1112 C CA . ASN A 1 149 ? 8.739 9.370 -3.776 1.00 97.12 149 ASN A CA 1
ATOM 1113 C C . ASN A 1 149 ? 7.596 9.321 -2.772 1.00 97.12 149 ASN A C 1
ATOM 1115 O O . ASN A 1 149 ? 6.559 8.732 -3.071 1.00 97.12 149 ASN A O 1
ATOM 1119 N N . PHE A 1 150 ? 7.773 9.928 -1.598 1.00 97.50 150 PHE A N 1
ATOM 1120 C CA . PHE A 1 150 ? 6.684 10.059 -0.638 1.00 97.50 150 PHE A CA 1
ATOM 1121 C C . PHE A 1 150 ? 5.522 10.824 -1.277 1.00 97.50 150 PHE A C 1
ATOM 1123 O O . PHE A 1 150 ? 5.720 11.916 -1.811 1.00 97.50 150 PHE A O 1
ATOM 1130 N N . GLU A 1 151 ? 4.334 10.231 -1.226 1.00 94.31 151 GLU A N 1
ATOM 1131 C CA . GLU A 1 151 ? 3.127 10.774 -1.843 1.00 94.31 151 GLU A CA 1
ATOM 1132 C C . GLU A 1 151 ? 2.179 11.303 -0.767 1.00 94.31 151 GLU A C 1
ATOM 1134 O O . GLU A 1 151 ? 1.844 12.487 -0.759 1.00 94.31 151 GLU A O 1
ATOM 1139 N N . SER A 1 152 ? 1.773 10.443 0.172 1.00 89.88 152 SER A N 1
ATOM 1140 C CA . SER A 1 152 ? 0.794 10.790 1.202 1.00 89.88 152 SER A CA 1
ATOM 1141 C C . SER A 1 152 ? 0.761 9.781 2.357 1.00 89.88 152 SER A C 1
ATOM 1143 O O . SER A 1 152 ? 1.444 8.752 2.357 1.00 89.88 152 SER A O 1
ATOM 1145 N N . LEU A 1 153 ? -0.042 10.096 3.374 1.00 88.25 153 LEU A N 1
ATOM 1146 C CA . LEU A 1 153 ? -0.569 9.112 4.318 1.00 88.25 153 LEU A CA 1
ATOM 1147 C C . LEU A 1 153 ? -1.933 8.657 3.786 1.00 88.25 153 LEU A C 1
ATOM 1149 O O . LEU A 1 153 ? -2.771 9.513 3.510 1.00 88.25 153 LEU A O 1
ATOM 1153 N N . ASP A 1 154 ? -2.146 7.351 3.629 1.00 86.75 154 ASP A N 1
ATOM 1154 C CA . ASP A 1 154 ? -3.313 6.835 2.892 1.00 86.75 154 ASP A CA 1
ATOM 1155 C C . ASP A 1 154 ? -4.427 6.330 3.823 1.00 86.75 154 ASP A C 1
ATOM 1157 O O . ASP A 1 154 ? -5.537 6.861 3.863 1.00 86.75 154 ASP A O 1
ATOM 1161 N N . PHE A 1 155 ? -4.116 5.338 4.655 1.00 91.12 155 PHE A N 1
ATOM 1162 C CA . PHE A 1 155 ? -5.046 4.765 5.630 1.00 91.12 155 PHE A CA 1
ATOM 1163 C C . PHE A 1 155 ? -4.331 4.443 6.942 1.00 91.12 155 PHE A C 1
ATOM 1165 O O . PHE A 1 155 ? -3.153 4.753 7.097 1.00 91.12 155 PHE A O 1
ATOM 1172 N N . VAL A 1 156 ? -5.032 3.853 7.912 1.00 88.94 156 VAL A N 1
ATOM 1173 C CA . VAL A 1 156 ? -4.436 3.449 9.193 1.00 88.94 156 VAL A CA 1
ATOM 1174 C C . VAL A 1 156 ? -4.387 1.933 9.321 1.00 88.94 156 VAL A C 1
ATOM 1176 O O . VAL A 1 156 ? -5.288 1.224 8.880 1.00 88.94 156 VAL A O 1
ATOM 1179 N N . SER A 1 157 ? -3.324 1.441 9.940 1.00 93.69 157 SER A N 1
ATOM 1180 C CA . SER A 1 157 ? -3.102 0.031 10.245 1.00 93.69 157 SER A CA 1
ATOM 1181 C C . SER A 1 157 ? -2.534 -0.107 11.660 1.00 93.69 157 SER A C 1
ATOM 1183 O O . SER A 1 157 ? -2.134 0.877 12.292 1.00 93.69 157 SER A O 1
ATOM 1185 N N . THR A 1 158 ? -2.441 -1.338 12.152 1.00 93.56 158 THR A N 1
ATOM 1186 C CA . THR A 1 158 ? -1.557 -1.689 13.268 1.00 93.56 158 THR A CA 1
ATOM 1187 C C . THR A 1 158 ? -0.296 -2.378 12.726 1.00 93.56 158 THR A C 1
ATOM 1189 O O . THR A 1 158 ? -0.434 -3.293 11.913 1.00 93.56 158 THR A O 1
ATOM 1192 N N . PRO A 1 159 ? 0.927 -1.967 13.106 1.00 94.00 159 PRO A N 1
ATOM 1193 C CA . PRO A 1 159 ? 2.146 -2.690 12.752 1.00 94.00 159 PRO A CA 1
ATOM 1194 C C . PRO A 1 159 ? 2.230 -4.040 13.486 1.00 94.00 159 PRO A C 1
ATOM 1196 O O . PRO A 1 159 ? 1.843 -4.117 14.656 1.00 94.00 159 PRO A O 1
ATOM 1199 N N . PRO A 1 160 ? 2.750 -5.100 12.846 1.00 96.06 160 PRO A N 1
ATOM 1200 C CA . PRO A 1 160 ? 3.033 -6.356 13.529 1.00 96.06 160 PRO A CA 1
ATOM 1201 C C . PRO A 1 160 ? 4.235 -6.211 14.474 1.00 96.06 160 PRO A C 1
ATOM 1203 O O . PRO A 1 160 ? 5.197 -5.502 14.178 1.00 96.06 160 PRO A O 1
ATOM 1206 N N . THR A 1 161 ? 4.226 -6.960 15.576 1.00 94.12 161 THR A N 1
ATOM 1207 C CA . THR A 1 161 ? 5.373 -7.072 16.490 1.00 94.12 161 THR A CA 1
ATOM 1208 C C . THR A 1 161 ? 6.052 -8.413 16.254 1.00 94.12 161 THR A C 1
ATOM 1210 O O . THR A 1 161 ? 5.435 -9.454 16.463 1.00 94.12 161 THR A O 1
ATOM 1213 N N . ASN A 1 162 ? 7.315 -8.406 15.812 1.00 91.81 162 ASN A N 1
ATOM 1214 C CA . ASN A 1 162 ? 8.075 -9.620 15.469 1.00 91.81 162 ASN A CA 1
ATOM 1215 C C . ASN A 1 162 ? 7.320 -10.558 14.505 1.00 91.81 162 ASN A C 1
ATOM 1217 O O . ASN A 1 162 ? 7.310 -11.773 14.686 1.00 91.81 162 ASN A O 1
ATOM 1221 N N . GLY A 1 163 ? 6.644 -9.982 13.504 1.00 92.88 163 GLY A N 1
ATOM 1222 C CA . GLY A 1 163 ? 5.852 -10.737 12.529 1.00 92.88 163 GLY A CA 1
ATOM 1223 C C . GLY A 1 163 ? 4.532 -11.292 13.071 1.00 92.88 163 GLY A C 1
ATOM 1224 O O . GLY A 1 163 ? 3.926 -12.134 12.419 1.00 92.88 163 GLY A O 1
ATOM 1225 N N . ILE A 1 164 ? 4.070 -10.846 14.245 1.00 96.38 164 ILE A N 1
ATOM 1226 C CA . ILE A 1 164 ? 2.823 -11.310 14.864 1.00 96.38 164 ILE A CA 1
ATOM 1227 C C . ILE A 1 164 ? 1.842 -10.146 14.998 1.00 96.38 164 ILE A C 1
ATOM 1229 O O . ILE A 1 164 ? 2.193 -9.064 15.476 1.00 96.38 164 ILE A O 1
ATOM 1233 N N . CYS A 1 165 ? 0.594 -10.385 14.598 1.00 96.88 165 CYS A N 1
ATOM 1234 C CA . CYS A 1 165 ? -0.492 -9.434 14.785 1.00 96.88 165 CYS A CA 1
ATOM 1235 C C . CYS A 1 165 ? -1.103 -9.528 16.190 1.00 96.88 165 CYS A C 1
ATOM 1237 O O . CYS A 1 165 ? -1.296 -10.636 16.699 1.00 96.88 165 CYS A O 1
ATOM 1239 N N . PRO A 1 166 ? -1.423 -8.389 16.832 1.00 94.62 166 PRO A N 1
ATOM 1240 C CA . PRO A 1 166 ? -2.050 -8.390 18.147 1.00 94.62 166 PRO A CA 1
ATOM 1241 C C . PRO A 1 166 ? -3.468 -8.978 18.108 1.00 94.62 166 PRO A C 1
ATOM 1243 O O . PRO A 1 166 ? -4.145 -8.980 17.076 1.00 94.62 166 PRO A O 1
ATOM 1246 N N . THR A 1 167 ? -3.945 -9.443 19.264 1.00 92.56 167 THR A N 1
ATOM 1247 C CA . THR A 1 167 ? -5.301 -9.987 19.431 1.00 92.56 167 THR A CA 1
ATOM 1248 C C . THR A 1 167 ? -6.368 -9.034 18.883 1.00 92.56 167 THR A C 1
ATOM 1250 O O . THR A 1 167 ? -6.320 -7.831 19.125 1.00 92.56 167 THR A O 1
ATOM 1253 N N . GLY A 1 168 ? -7.353 -9.581 18.162 1.00 88.62 168 GLY A N 1
ATOM 1254 C CA . GLY A 1 168 ? -8.430 -8.805 17.532 1.00 88.62 168 GLY A CA 1
ATOM 1255 C C . GLY A 1 168 ? -8.087 -8.255 16.142 1.00 88.62 168 GLY A C 1
ATOM 1256 O O . GLY A 1 168 ? -8.937 -7.622 15.511 1.00 88.62 168 GLY A O 1
ATOM 1257 N N . THR A 1 169 ? -6.880 -8.527 15.639 1.00 95.56 169 THR A N 1
ATOM 1258 C CA . THR A 1 169 ? -6.455 -8.178 14.278 1.00 95.56 169 THR A CA 1
ATOM 1259 C C . THR A 1 169 ? -6.058 -9.415 13.470 1.00 95.56 169 THR A C 1
ATOM 1261 O O . THR A 1 169 ? -5.693 -10.448 14.029 1.00 95.56 169 THR A O 1
ATOM 1264 N N . ALA A 1 170 ? -6.161 -9.312 12.148 1.00 95.94 170 ALA A N 1
ATOM 1265 C CA . ALA A 1 170 ? -5.758 -10.306 11.168 1.00 95.94 170 ALA A CA 1
ATOM 1266 C C . ALA A 1 170 ? -4.520 -9.824 10.392 1.00 95.94 170 ALA A C 1
ATOM 1268 O O . ALA A 1 170 ? -4.376 -8.620 10.154 1.00 95.94 170 ALA A O 1
ATOM 1269 N N . PRO A 1 171 ? -3.637 -10.743 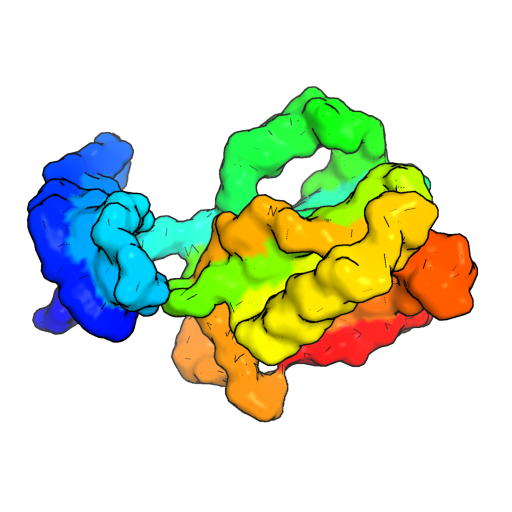9.971 1.00 98.19 171 PRO A N 1
ATOM 1270 C CA . PRO A 1 171 ? -2.452 -10.402 9.198 1.00 98.19 171 PRO A CA 1
ATOM 1271 C C . PRO A 1 171 ? -2.789 -9.850 7.812 1.00 98.19 171 PRO A C 1
ATOM 1273 O O . PRO A 1 171 ? -3.678 -10.342 7.119 1.00 98.19 171 PRO A O 1
ATOM 1276 N N . VAL A 1 172 ? -2.019 -8.846 7.406 1.00 98.44 172 VAL A N 1
ATOM 1277 C CA . VAL A 1 172 ? -1.933 -8.334 6.041 1.00 98.44 172 VAL A CA 1
ATOM 1278 C C . VAL A 1 172 ? -0.496 -8.530 5.575 1.00 98.44 172 VAL A C 1
ATOM 1280 O O . VAL A 1 172 ? 0.468 -8.053 6.184 1.00 98.44 172 VAL A O 1
ATOM 1283 N N . TYR A 1 173 ? -0.373 -9.283 4.497 1.00 98.62 173 TYR A N 1
ATOM 1284 C CA . TYR A 1 173 ? 0.878 -9.783 3.959 1.00 98.62 173 TYR A CA 1
ATOM 1285 C C . TYR A 1 173 ? 1.339 -8.92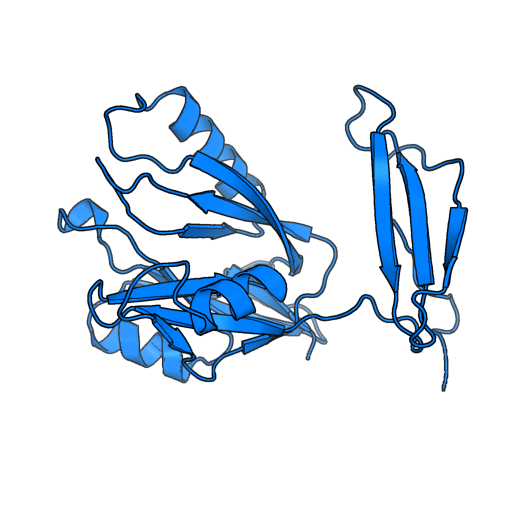8 2.780 1.00 98.62 173 TYR A C 1
ATOM 1287 O O . TYR A 1 173 ? 0.506 -8.314 2.108 1.00 98.62 173 TYR A O 1
ATOM 1295 N N . ARG A 1 174 ? 2.643 -8.932 2.491 1.00 98.69 174 ARG A N 1
ATOM 1296 C CA . ARG A 1 174 ? 3.226 -8.276 1.314 1.00 98.69 174 ARG A CA 1
ATOM 1297 C C . ARG A 1 174 ? 4.106 -9.247 0.537 1.00 98.69 174 ARG A C 1
ATOM 1299 O O . ARG A 1 174 ? 4.881 -9.991 1.124 1.00 98.69 174 ARG A O 1
ATOM 1306 N N . ALA A 1 175 ? 3.996 -9.217 -0.786 1.00 98.81 175 ALA A N 1
ATOM 1307 C CA . ALA A 1 175 ? 4.911 -9.910 -1.684 1.00 98.81 175 ALA A CA 1
ATOM 1308 C C . ALA A 1 175 ? 5.487 -8.939 -2.712 1.00 98.81 175 ALA A C 1
ATOM 1310 O O . ALA A 1 175 ? 4.761 -8.088 -3.231 1.00 98.81 175 ALA A O 1
ATOM 1311 N N . TYR A 1 176 ? 6.769 -9.093 -3.030 1.00 98.75 176 TYR A N 1
ATOM 1312 C CA . TYR A 1 176 ? 7.518 -8.231 -3.940 1.00 98.75 176 TYR A CA 1
ATOM 1313 C C . TYR A 1 176 ? 7.920 -8.982 -5.212 1.00 98.75 176 TYR A C 1
ATOM 1315 O O . TYR A 1 176 ? 8.522 -10.054 -5.165 1.00 98.75 176 TYR A O 1
ATOM 1323 N N . ASN A 1 177 ? 7.653 -8.396 -6.379 1.00 98.38 177 ASN A N 1
ATOM 1324 C CA . ASN A 1 177 ? 7.960 -9.005 -7.676 1.00 98.38 177 ASN A CA 1
ATOM 1325 C C . ASN A 1 177 ? 9.458 -9.043 -8.049 1.00 98.38 177 ASN A C 1
ATOM 1327 O O . ASN A 1 177 ? 9.801 -9.451 -9.165 1.00 98.38 177 ASN A O 1
ATOM 1331 N N . ASN A 1 178 ? 10.344 -8.582 -7.160 1.00 97.75 178 ASN A N 1
ATOM 1332 C CA . ASN A 1 178 ? 11.776 -8.411 -7.402 1.00 97.75 178 ASN A CA 1
ATOM 1333 C C . ASN A 1 178 ? 12.105 -7.541 -8.635 1.00 97.75 178 ASN A C 1
ATOM 1335 O O . ASN A 1 178 ? 13.115 -7.749 -9.313 1.00 97.75 178 ASN A O 1
ATOM 1339 N N . GLY A 1 179 ? 11.228 -6.586 -8.965 1.00 96.56 179 GLY A N 1
ATOM 1340 C CA . GLY A 1 179 ? 11.260 -5.848 -10.227 1.00 96.56 179 GLY A CA 1
ATOM 1341 C C . GLY A 1 179 ? 12.569 -5.105 -10.476 1.00 96.56 179 GLY A C 1
ATOM 1342 O O . GLY A 1 179 ? 13.125 -5.210 -11.568 1.00 96.56 179 GLY A O 1
ATOM 1343 N N . PHE A 1 180 ? 13.127 -4.459 -9.447 1.00 94.38 180 PHE A N 1
ATOM 1344 C CA . PHE A 1 180 ? 14.393 -3.730 -9.555 1.00 94.38 180 PHE A CA 1
ATOM 1345 C C . PHE A 1 180 ? 15.544 -4.626 -10.030 1.00 94.38 180 PHE A C 1
ATOM 1347 O O . PHE A 1 180 ? 16.212 -4.297 -11.009 1.00 94.38 180 PHE A O 1
ATOM 1354 N N . ALA A 1 181 ? 15.740 -5.787 -9.393 1.00 95.81 181 ALA A N 1
ATOM 1355 C CA . ALA A 1 181 ? 16.798 -6.728 -9.768 1.00 95.81 181 ALA A CA 1
ATOM 1356 C C . ALA A 1 181 ? 16.549 -7.372 -11.141 1.00 95.81 181 ALA A C 1
ATOM 1358 O O . ALA A 1 181 ? 17.489 -7.747 -11.838 1.00 95.81 181 ALA A O 1
ATOM 1359 N N . ARG A 1 182 ? 15.280 -7.481 -11.542 1.00 94.81 182 ARG A N 1
ATOM 1360 C CA . ARG A 1 182 ? 14.854 -8.006 -12.846 1.00 94.81 182 ARG A CA 1
ATOM 1361 C C . ARG A 1 182 ? 14.874 -6.959 -13.964 1.00 94.81 182 ARG A C 1
ATOM 1363 O O . ARG A 1 182 ? 14.576 -7.300 -15.104 1.00 94.81 182 ARG A O 1
ATOM 1370 N N . GLY A 1 183 ? 15.182 -5.697 -13.659 1.00 93.81 183 GLY A N 1
ATOM 1371 C CA . GLY A 1 183 ? 15.166 -4.603 -14.631 1.00 93.81 183 GLY A CA 1
ATOM 1372 C C . GLY A 1 183 ? 13.767 -4.158 -15.080 1.00 93.81 183 GLY A C 1
ATOM 1373 O O . GLY A 1 183 ? 13.666 -3.348 -15.998 1.00 93.81 183 GLY A O 1
ATOM 1374 N N . VAL A 1 184 ? 12.702 -4.628 -14.427 1.00 94.69 184 VAL A N 1
ATOM 1375 C CA . VAL A 1 184 ? 11.306 -4.233 -14.692 1.00 94.69 184 VAL A CA 1
ATOM 1376 C C . VAL A 1 184 ? 10.806 -3.277 -13.604 1.00 94.69 184 VAL A C 1
ATOM 1378 O O . VAL A 1 184 ? 11.574 -2.855 -12.733 1.00 94.69 184 VAL A O 1
ATOM 1381 N N . ASP A 1 185 ? 9.540 -2.879 -13.663 1.00 97.44 185 ASP A N 1
ATOM 1382 C CA . ASP A 1 185 ? 8.945 -2.076 -12.601 1.00 97.44 185 ASP A CA 1
ATOM 1383 C C . ASP A 1 185 ? 8.740 -2.910 -11.334 1.00 97.44 185 ASP A C 1
ATOM 1385 O O . ASP A 1 185 ? 8.204 -4.019 -11.354 1.00 97.44 185 ASP A O 1
ATOM 1389 N N . SER A 1 186 ? 9.208 -2.372 -10.209 1.00 98.06 186 SER A N 1
ATOM 1390 C CA . SER A 1 186 ? 8.926 -2.918 -8.888 1.00 98.06 186 SER A CA 1
ATOM 1391 C C . SER A 1 186 ? 7.449 -2.742 -8.557 1.00 98.06 186 SER A C 1
ATOM 1393 O O . SER A 1 186 ? 6.949 -1.621 -8.544 1.00 98.06 186 SER A O 1
ATOM 1395 N N . ASN A 1 187 ? 6.777 -3.833 -8.212 1.00 98.62 187 ASN A N 1
ATOM 1396 C CA . ASN A 1 187 ? 5.405 -3.829 -7.724 1.00 98.62 187 ASN A CA 1
ATOM 1397 C C . ASN A 1 187 ? 5.276 -4.765 -6.519 1.00 98.62 187 ASN A C 1
ATOM 1399 O O . ASN A 1 187 ? 6.003 -5.757 -6.404 1.00 98.62 187 ASN A O 1
ATOM 1403 N N . HIS A 1 188 ? 4.360 -4.416 -5.620 1.00 98.62 188 HIS A N 1
ATOM 1404 C CA . HIS A 1 188 ? 4.054 -5.203 -4.437 1.00 98.62 188 HIS A CA 1
ATOM 1405 C C . HIS A 1 188 ? 2.578 -5.568 -4.443 1.00 98.62 188 HIS A C 1
ATOM 1407 O O . HIS A 1 188 ? 1.729 -4.726 -4.734 1.00 98.62 188 HIS A O 1
ATOM 1413 N N . ARG A 1 189 ? 2.274 -6.805 -4.054 1.00 98.69 189 ARG A N 1
ATOM 1414 C CA . ARG A 1 189 ? 0.914 -7.222 -3.726 1.00 98.69 189 ARG A CA 1
ATOM 1415 C C . ARG A 1 189 ? 0.755 -7.179 -2.218 1.00 98.69 189 ARG A C 1
ATOM 1417 O O . ARG A 1 189 ? 1.597 -7.725 -1.510 1.00 98.69 189 ARG A O 1
ATOM 1424 N N . ILE A 1 190 ? -0.308 -6.540 -1.740 1.00 98.69 190 ILE A N 1
ATOM 1425 C CA . ILE A 1 190 ? -0.613 -6.406 -0.315 1.00 98.69 190 ILE A CA 1
ATOM 1426 C C . ILE A 1 190 ? -2.028 -6.920 -0.087 1.00 98.69 190 ILE A C 1
ATOM 1428 O O . ILE A 1 190 ? -2.980 -6.364 -0.629 1.00 98.69 190 ILE A O 1
ATOM 1432 N N . SER A 1 191 ? -2.173 -7.983 0.701 1.00 98.44 191 SER A N 1
ATOM 1433 C CA . SER A 1 191 ? -3.466 -8.643 0.892 1.00 98.44 191 SER A CA 1
ATOM 1434 C C . SER A 1 191 ? -3.559 -9.342 2.244 1.00 98.44 191 SER A C 1
ATOM 1436 O O . SER A 1 191 ? -2.573 -9.869 2.753 1.00 98.44 191 SER A O 1
ATOM 1438 N N . SER A 1 192 ? -4.760 -9.379 2.824 1.00 97.56 192 SER A N 1
ATOM 1439 C CA . SER A 1 192 ? -5.089 -10.240 3.970 1.00 97.56 192 SER A CA 1
ATOM 1440 C C . SER A 1 192 ? -5.369 -11.689 3.555 1.00 97.56 192 SER A C 1
ATOM 1442 O O . SER A 1 192 ? -5.350 -12.593 4.388 1.00 97.56 192 SER A O 1
ATOM 1444 N N . ALA A 1 193 ? -5.624 -11.934 2.266 1.00 97.50 193 ALA A N 1
ATOM 1445 C CA . ALA A 1 193 ? -5.877 -13.265 1.745 1.00 97.50 193 ALA A CA 1
ATOM 1446 C C . ALA A 1 193 ? -4.550 -13.986 1.488 1.00 97.50 193 ALA A C 1
ATOM 1448 O O . ALA A 1 193 ? -3.869 -13.732 0.494 1.00 97.50 193 ALA A O 1
ATOM 1449 N N . THR A 1 194 ? -4.201 -14.947 2.344 1.00 96.75 194 THR A N 1
ATOM 1450 C CA . THR A 1 194 ? -2.974 -15.741 2.179 1.00 96.75 194 THR A CA 1
ATOM 1451 C C . THR A 1 194 ? -2.922 -16.433 0.815 1.00 96.75 194 THR A C 1
ATOM 1453 O O . THR A 1 194 ? -1.872 -16.454 0.186 1.00 96.75 194 THR A O 1
ATOM 1456 N N . ALA A 1 195 ? -4.055 -16.924 0.300 1.00 98.00 195 ALA A N 1
ATOM 1457 C CA . ALA A 1 195 ? -4.124 -17.545 -1.026 1.00 98.00 195 ALA A CA 1
ATOM 1458 C C . ALA A 1 195 ? -3.697 -16.592 -2.159 1.00 98.00 195 ALA A C 1
ATOM 1460 O O . ALA A 1 195 ? -3.011 -17.012 -3.086 1.00 98.00 195 ALA A O 1
ATOM 1461 N N . ALA A 1 196 ? -4.042 -15.305 -2.059 1.00 98.31 196 ALA A N 1
ATOM 1462 C CA . ALA A 1 196 ? -3.665 -14.285 -3.033 1.00 98.31 196 ALA A CA 1
ATOM 1463 C C . ALA A 1 196 ? -2.147 -14.020 -3.029 1.00 98.31 196 ALA A C 1
ATOM 1465 O O . ALA A 1 196 ? -1.532 -13.818 -4.077 1.00 98.31 196 ALA A O 1
ATOM 1466 N N . ILE A 1 197 ? -1.514 -14.067 -1.856 1.00 98.62 197 ILE A N 1
ATOM 1467 C CA . ILE A 1 197 ? -0.054 -13.966 -1.756 1.00 98.62 197 ILE A CA 1
ATOM 1468 C C . ILE A 1 197 ? 0.623 -15.223 -2.289 1.00 98.62 197 ILE A C 1
ATOM 1470 O O . ILE A 1 197 ? 1.533 -15.125 -3.107 1.00 98.62 197 ILE A O 1
ATOM 1474 N N . GLN A 1 198 ? 0.147 -16.405 -1.895 1.00 98.44 198 GLN A N 1
ATOM 1475 C CA . GLN A 1 198 ? 0.730 -17.665 -2.356 1.00 98.44 198 GLN A CA 1
ATOM 1476 C C . GLN A 1 198 ? 0.617 -17.839 -3.876 1.00 98.44 198 GLN A C 1
ATOM 1478 O O . GLN A 1 198 ? 1.510 -18.412 -4.491 1.00 98.44 198 GLN A O 1
ATOM 1483 N N . GLU A 1 199 ? -0.417 -17.276 -4.504 1.00 98.31 199 GLU A N 1
ATOM 1484 C CA . GLU A 1 199 ? -0.535 -17.219 -5.963 1.00 98.31 199 GLU A CA 1
ATOM 1485 C C . GLU A 1 199 ? 0.639 -16.467 -6.613 1.00 98.31 199 GLU A C 1
ATOM 1487 O O . GLU A 1 199 ? 1.259 -16.989 -7.538 1.00 98.31 199 GLU A O 1
ATOM 1492 N N . VAL A 1 200 ? 1.011 -15.278 -6.124 1.00 98.56 200 VAL A N 1
ATOM 1493 C CA . VAL A 1 200 ? 2.129 -14.521 -6.720 1.00 98.56 200 VAL A CA 1
ATOM 1494 C C . VAL A 1 200 ? 3.494 -15.085 -6.331 1.00 98.56 200 VAL A C 1
ATOM 1496 O O . VAL A 1 200 ? 4.420 -15.072 -7.141 1.00 98.56 200 VAL A O 1
ATOM 1499 N N . VAL A 1 201 ? 3.612 -15.661 -5.134 1.00 98.62 201 VAL A N 1
ATOM 1500 C CA . VAL A 1 201 ? 4.822 -16.370 -4.693 1.00 98.62 201 VAL A CA 1
ATOM 1501 C C . VAL A 1 201 ? 5.077 -17.597 -5.568 1.00 98.62 201 VAL A C 1
ATOM 1503 O O . VAL A 1 201 ? 6.203 -17.808 -6.011 1.00 98.62 201 VAL A O 1
ATOM 1506 N N . ALA A 1 202 ? 4.034 -18.347 -5.937 1.00 98.44 202 ALA A N 1
ATOM 1507 C CA . ALA A 1 202 ? 4.147 -19.448 -6.896 1.00 98.44 202 ALA A CA 1
ATOM 1508 C C . ALA A 1 202 ? 4.609 -18.985 -8.295 1.00 98.44 202 ALA A C 1
ATOM 1510 O O . ALA A 1 202 ? 5.198 -19.770 -9.037 1.00 98.44 202 ALA A O 1
ATOM 1511 N N . ARG A 1 203 ? 4.403 -17.704 -8.643 1.00 96.06 203 ARG A N 1
ATOM 1512 C CA . ARG A 1 203 ? 4.940 -17.056 -9.858 1.00 96.06 203 ARG A CA 1
ATOM 1513 C C . ARG A 1 203 ? 6.374 -16.523 -9.689 1.00 96.06 203 ARG A C 1
ATOM 1515 O O . ARG A 1 203 ? 6.904 -15.911 -10.614 1.00 96.06 203 ARG A O 1
ATOM 1522 N N . GLY A 1 204 ? 7.011 -16.738 -8.536 1.00 97.44 204 GLY A N 1
ATOM 1523 C CA . GLY A 1 204 ? 8.391 -16.331 -8.247 1.00 97.44 204 GLY A CA 1
ATOM 1524 C C . GLY A 1 204 ? 8.538 -14.976 -7.550 1.00 97.44 204 GLY A C 1
ATOM 1525 O O . GLY A 1 204 ? 9.635 -14.418 -7.545 1.00 97.44 204 GLY A O 1
ATOM 1526 N N . TRP A 1 205 ? 7.460 -14.422 -6.988 1.00 98.56 205 TRP A N 1
ATOM 1527 C CA . TRP A 1 205 ? 7.550 -13.230 -6.140 1.00 98.56 205 TRP A CA 1
ATOM 1528 C C . TRP A 1 205 ? 8.119 -13.604 -4.766 1.00 98.56 205 TRP A C 1
ATOM 1530 O O . TRP A 1 205 ? 7.936 -14.719 -4.280 1.00 98.56 205 TRP A O 1
ATOM 1540 N N . ILE A 1 206 ? 8.813 -12.661 -4.139 1.00 98.75 206 ILE A N 1
ATOM 1541 C CA . ILE A 1 206 ? 9.392 -12.816 -2.806 1.00 98.75 206 ILE A CA 1
ATOM 1542 C C . ILE A 1 206 ? 8.286 -12.573 -1.778 1.00 98.75 206 ILE A C 1
ATOM 1544 O O . ILE A 1 206 ? 7.668 -11.509 -1.794 1.00 98.75 206 ILE A O 1
ATOM 1548 N N . ASP A 1 207 ? 8.039 -13.544 -0.898 1.00 98.44 207 ASP A N 1
ATOM 1549 C CA . ASP A 1 207 ? 7.164 -13.371 0.266 1.00 98.44 207 ASP A CA 1
ATOM 1550 C C . ASP A 1 207 ? 7.901 -12.551 1.334 1.00 98.44 207 ASP A C 1
ATOM 1552 O O . ASP A 1 207 ? 8.933 -12.982 1.853 1.00 98.44 207 ASP A O 1
ATOM 1556 N N . GLU A 1 208 ? 7.396 -11.358 1.640 1.00 98.06 208 GLU A N 1
ATOM 1557 C CA . GLU A 1 208 ? 7.958 -10.479 2.672 1.00 98.06 208 GLU A CA 1
ATOM 1558 C C . GLU A 1 208 ? 7.255 -10.660 4.027 1.00 98.06 208 GLU A C 1
ATOM 1560 O O . GLU A 1 208 ? 7.628 -10.029 5.017 1.00 98.06 208 GLU A O 1
ATOM 1565 N N . GLY A 1 209 ? 6.256 -11.545 4.094 1.00 98.06 209 GLY A N 1
ATOM 1566 C CA . GLY A 1 209 ? 5.525 -11.865 5.307 1.00 98.06 209 GLY A CA 1
ATOM 1567 C C . GLY A 1 209 ? 4.524 -10.787 5.717 1.00 98.06 209 GLY A C 1
ATOM 1568 O O . GLY A 1 209 ? 3.966 -10.055 4.897 1.00 98.06 209 GLY A O 1
ATOM 1569 N N . ILE A 1 210 ? 4.237 -10.742 7.018 1.00 98.44 210 ILE A N 1
ATOM 1570 C CA . ILE A 1 210 ? 3.239 -9.845 7.610 1.00 98.44 210 ILE A CA 1
ATOM 1571 C C . ILE A 1 210 ? 3.858 -8.457 7.773 1.00 98.44 210 ILE A C 1
ATOM 1573 O O . ILE A 1 210 ? 4.831 -8.296 8.508 1.00 98.44 210 ILE A O 1
ATOM 1577 N N . VAL A 1 211 ? 3.254 -7.452 7.139 1.00 97.75 211 VAL A N 1
ATOM 1578 C CA . VAL A 1 211 ? 3.715 -6.050 7.192 1.00 97.75 211 VAL A CA 1
ATOM 1579 C C . VAL A 1 211 ? 2.722 -5.119 7.883 1.00 97.75 211 VAL A C 1
ATOM 1581 O O . VAL A 1 211 ? 3.071 -4.011 8.288 1.00 97.75 211 VAL A O 1
ATOM 1584 N N . MET A 1 212 ? 1.475 -5.563 8.016 1.00 97.44 212 MET A N 1
ATOM 1585 C CA . MET A 1 212 ? 0.351 -4.806 8.554 1.00 97.44 212 MET A CA 1
ATOM 1586 C C . MET A 1 212 ? -0.616 -5.764 9.260 1.00 97.44 212 MET A C 1
ATOM 1588 O O . MET A 1 212 ? -0.640 -6.964 8.985 1.00 97.44 212 MET A O 1
ATOM 1592 N N . CYS A 1 213 ? -1.434 -5.227 10.157 1.00 97.44 213 CYS A N 1
ATOM 1593 C CA . CYS A 1 213 ? -2.492 -5.942 10.853 1.00 97.44 213 CYS A CA 1
ATOM 1594 C C . CYS A 1 213 ? -3.794 -5.148 10.738 1.00 97.44 213 CYS A C 1
ATOM 1596 O O . CYS A 1 213 ? -3.868 -3.996 11.173 1.00 97.44 213 CYS A O 1
ATOM 1598 N N . ALA A 1 214 ? -4.811 -5.781 10.160 1.00 95.00 214 ALA A N 1
ATOM 1599 C CA . ALA A 1 214 ? -6.133 -5.211 9.932 1.00 95.00 214 ALA A CA 1
ATOM 1600 C C . ALA A 1 214 ? -7.116 -5.661 11.024 1.00 95.00 214 ALA A C 1
ATOM 1602 O O . ALA A 1 214 ? -6.994 -6.781 11.516 1.00 95.00 214 ALA A O 1
ATOM 1603 N N . PRO A 1 215 ? -8.123 -4.862 11.408 1.00 92.12 215 PRO A N 1
ATOM 1604 C CA . PRO A 1 215 ? -9.187 -5.329 12.294 1.00 92.12 215 PRO A CA 1
ATOM 1605 C C . PRO A 1 215 ? -9.899 -6.578 11.754 1.00 92.12 215 PRO A C 1
ATOM 1607 O O . PRO A 1 215 ? -10.112 -6.698 10.544 1.00 92.12 215 PRO A O 1
ATOM 1610 N N . THR A 1 216 ? -10.293 -7.476 12.662 1.00 84.69 216 THR A N 1
ATOM 1611 C CA . THR A 1 216 ? -11.162 -8.628 12.346 1.00 84.69 216 THR A CA 1
ATOM 1612 C C . THR A 1 216 ? -12.628 -8.233 12.202 1.00 84.69 216 THR A C 1
ATOM 1614 O O . THR A 1 216 ? -13.067 -7.188 12.738 1.00 84.69 216 THR A O 1
#

Radius of gyration: 18.54 Å; chains: 1; bounding box: 46×44×48 Å

Secondary structure (DSSP, 8-state):
----TT---S---SS-EEEEEEEE-SSS-EEEEEEE-TTSSS-EEEEEEE-TTS-B---EEEEEEETTTTEEEEE--HHHHHHHHTTTT-TTEEEEEEEEE--SSEEEEEEE--TTTS--SEEEE--HHHHHHHHHHHHHS-TTS---EEEEEEEEEBPPBTTBPPTTEEEEEEEE--TTTTTS---EEEES-HHHHHHHHHTT-EEEEEEEEEE-

pLDDT: mean 91.85, std 9.28, range [45.78, 98.81]